Protein AF-A0A1F8N6B6-F1 (afdb_monomer)

Mean predicted aligned error: 16.44 Å

Secondary structure (DSSP, 8-state):
------HHHHHHHHHHHHHHHHHHHHHHS---------------SSTTEEEESSTTS-SB-S--PPPP--TT-EEEEEEEEEE-SSS-EEEEEEEE---TTTEEEEEEETTBSEEEE-TT-EEEEEEEEEE-TT---------EEEEEEEPTTPPP----------HHHHHHHHTTTT-TTSS---S--HHHHHHHHHHHTTTS---HHHHHHHHHHHT-

Nearest PDB structures (foldseek):
  7n61-assembly1_1C  TM=7.388E-01  e=1.282E-02  Chlamydomonas reinhardtii
  3qbt-assembly2_D  TM=6.262E-01  e=2.541E-03  Homo sapiens
  3qbt-assembly4_H  TM=4.095E-01  e=6.028E-04  Homo sapiens
  6bqm-assembly1_A  TM=4.683E-01  e=3.042E-03  Vibrio cholerae O395
  2d3j-assembly1_A  TM=3.509E-01  e=6.095E-02  Homo sapiens

Sequence (220 aa):
MKKRVSPILLALTAFVVVWVITAGAAYGATVFQKSLNANVRVIGGEASFEFYANQSATQVVTSVSLPDVELGGMSTFTVYIRNNGSVTETVSAGGNSIPASVGTLTLTFDGQSQATLAPGAVCRVTGTLRMSSSAEGGPLNFSFTINANVAAGQTPTATPTATTLSGQQLFNTYCLSCHASGAPNTDLSGTQLVNFISGHQTGSGLTATQVSAIANFVGS

Foldseek 3Di:
DDPDDDPVVVVVVVVVVVVCVVVVCVVVPPPPQQQAQEFAAEDEPDPFKFKAQDQVRPHTDRGDGWGGAAAQGKTKDKIKMFGQDQAKKKKAWFDKDDDVLFWDKQKAWQNHRIDIHHHGHMTMIMIMTGTHNRHPGHHDYMYTYMYIGGDPPDDRPPPPPPPPQALVNLCVVQPCVPVVVDQDQDPDADPRQLVVQVVVRVPVPDDSSNSNRVRVVSPD

Radius of gyration: 32.79 Å; Cα contacts (8 Å, |Δi|>4): 368; chains: 1; bounding box: 74×46×106 Å

pLDDT: mean 75.82, std 16.53, range [35.0, 96.75]

Structure (mmCIF, N/CA/C/O backbone):
data_AF-A0A1F8N6B6-F1
#
_entry.id   AF-A0A1F8N6B6-F1
#
loop_
_atom_site.group_PDB
_atom_site.id
_atom_site.type_symbol
_atom_site.label_atom_id
_atom_site.label_alt_id
_atom_site.label_comp_id
_atom_site.label_asym_id
_atom_site.label_entity_id
_atom_site.label_seq_id
_atom_site.pdbx_PDB_ins_code
_atom_site.Cartn_x
_atom_site.Cartn_y
_atom_site.Cartn_z
_atom_site.occupancy
_atom_site.B_iso_or_equiv
_atom_site.auth_seq_id
_atom_site.auth_comp_id
_atom_site.auth_asym_id
_atom_site.auth_atom_id
_atom_site.pdbx_PDB_model_num
ATOM 1 N N . MET A 1 1 ? 51.921 -31.944 -55.682 1.00 51.22 1 MET A N 1
ATOM 2 C CA . MET A 1 1 ? 51.998 -30.463 -55.717 1.00 51.22 1 MET A CA 1
ATOM 3 C C . MET A 1 1 ? 51.510 -29.896 -54.385 1.00 51.22 1 MET A C 1
ATOM 5 O O . MET A 1 1 ? 50.327 -30.000 -54.094 1.00 51.22 1 MET A O 1
ATOM 9 N N . LYS A 1 2 ? 52.401 -29.349 -53.545 1.00 61.41 2 LYS A N 1
ATOM 10 C CA . LYS A 1 2 ? 52.013 -28.661 -52.298 1.00 61.41 2 LYS A CA 1
ATOM 11 C C . LYS A 1 2 ? 51.555 -27.241 -52.649 1.00 61.41 2 LYS A C 1
ATOM 13 O O . LYS A 1 2 ? 52.392 -26.410 -52.995 1.00 61.41 2 LYS A O 1
ATOM 18 N N . LYS A 1 3 ? 50.246 -26.966 -52.587 1.00 60.09 3 LYS A N 1
ATOM 19 C CA . LYS A 1 3 ? 49.712 -25.596 -52.692 1.00 60.09 3 LYS A CA 1
ATOM 20 C C . LYS A 1 3 ? 50.250 -24.787 -51.511 1.00 60.09 3 LYS A C 1
ATOM 22 O O . LYS A 1 3 ? 49.884 -25.041 -50.368 1.00 60.09 3 LYS A O 1
ATOM 27 N N . ARG A 1 4 ? 51.160 -23.850 -51.786 1.00 71.50 4 ARG A N 1
ATOM 28 C CA . ARG A 1 4 ? 51.637 -22.883 -50.794 1.00 71.50 4 ARG A CA 1
ATOM 29 C C . ARG A 1 4 ? 50.528 -21.855 -50.593 1.00 71.50 4 ARG A C 1
ATOM 31 O O . ARG A 1 4 ? 50.212 -21.108 -51.513 1.00 71.50 4 ARG A O 1
ATOM 38 N N . VAL A 1 5 ? 49.904 -21.868 -49.421 1.00 62.69 5 VAL A N 1
ATOM 39 C CA . VAL A 1 5 ? 48.946 -20.830 -49.034 1.00 62.69 5 VAL A CA 1
ATOM 40 C C . VAL A 1 5 ? 49.737 -19.545 -48.801 1.00 62.69 5 VAL A C 1
ATOM 42 O O . VAL A 1 5 ? 50.762 -19.565 -48.122 1.00 62.69 5 VAL A O 1
ATOM 45 N N . SER A 1 6 ? 49.301 -18.450 -49.427 1.00 80.31 6 SER A N 1
ATOM 46 C CA . SER A 1 6 ? 49.972 -17.155 -49.314 1.00 80.31 6 SER A CA 1
ATOM 47 C C . SER A 1 6 ? 49.955 -16.684 -47.855 1.00 80.31 6 SER A C 1
ATOM 49 O O . SER A 1 6 ? 48.884 -16.693 -47.241 1.00 80.31 6 SER A O 1
ATOM 51 N N . PRO A 1 7 ? 51.093 -16.233 -47.297 1.00 77.75 7 PRO A N 1
ATOM 52 C CA . PRO A 1 7 ? 51.148 -15.719 -45.928 1.00 77.75 7 PRO A CA 1
ATOM 53 C C . PRO A 1 7 ? 50.212 -14.517 -45.722 1.00 77.75 7 PRO A C 1
ATOM 55 O O . PRO A 1 7 ? 49.676 -14.337 -44.634 1.00 77.75 7 PRO A O 1
ATOM 58 N N . ILE A 1 8 ? 49.934 -13.752 -46.784 1.00 79.25 8 ILE A N 1
ATOM 59 C CA . ILE A 1 8 ? 48.987 -12.627 -46.764 1.00 79.25 8 ILE A CA 1
ATOM 60 C C . ILE A 1 8 ? 47.549 -13.123 -46.584 1.00 79.25 8 ILE A C 1
ATOM 62 O O . ILE A 1 8 ? 46.782 -12.543 -45.820 1.00 79.25 8 ILE A O 1
ATOM 66 N N . LEU A 1 9 ? 47.187 -14.224 -47.252 1.00 77.31 9 LEU A N 1
ATOM 67 C CA . LEU A 1 9 ? 45.851 -14.802 -47.123 1.00 77.31 9 LEU A CA 1
ATOM 68 C C . LEU A 1 9 ? 45.632 -15.335 -45.705 1.00 77.31 9 LEU A C 1
ATOM 70 O O . LEU A 1 9 ? 44.568 -15.110 -45.149 1.00 77.31 9 LEU A O 1
ATOM 74 N N . LEU A 1 10 ? 46.654 -15.964 -45.112 1.00 77.19 10 LEU A N 1
ATOM 75 C CA . LEU A 1 10 ? 46.610 -16.465 -43.736 1.00 77.19 10 LEU A CA 1
ATOM 76 C C . LEU A 1 10 ? 46.464 -15.327 -42.707 1.00 77.19 10 LEU A C 1
ATOM 78 O O . LEU A 1 10 ? 45.717 -15.458 -41.739 1.00 77.19 10 LEU A O 1
ATOM 82 N N . ALA A 1 11 ? 47.152 -14.203 -42.930 1.00 75.06 11 ALA A N 1
ATOM 83 C CA . ALA A 1 11 ? 47.059 -13.025 -42.070 1.00 75.06 11 ALA A CA 1
ATOM 84 C C . ALA A 1 11 ? 45.669 -12.369 -42.130 1.00 75.06 11 ALA A C 1
ATOM 86 O O . ALA A 1 11 ? 45.135 -11.966 -41.098 1.00 75.06 11 ALA A O 1
ATOM 87 N N . LEU A 1 12 ? 45.048 -12.315 -43.314 1.00 75.75 12 LEU A N 1
ATOM 88 C CA . LEU A 1 12 ? 43.697 -11.771 -43.477 1.00 75.75 12 LEU A CA 1
ATOM 89 C C . LEU A 1 12 ? 42.635 -12.648 -42.806 1.00 75.75 12 LEU A C 1
ATOM 91 O O . LEU A 1 12 ? 41.766 -12.114 -42.119 1.00 75.75 12 LEU A O 1
ATOM 95 N N . THR A 1 13 ? 42.715 -13.978 -42.924 1.00 74.75 13 THR A N 1
ATOM 96 C CA . THR A 1 13 ? 41.792 -14.863 -42.194 1.00 74.75 13 THR A CA 1
ATOM 97 C C . THR A 1 13 ? 41.980 -14.755 -40.688 1.00 74.75 13 THR A C 1
ATOM 99 O O . THR A 1 13 ? 40.987 -14.706 -39.968 1.00 74.75 13 THR A O 1
ATOM 102 N N . ALA A 1 14 ? 43.220 -14.658 -40.200 1.00 70.81 14 ALA A N 1
ATOM 103 C CA . ALA A 1 14 ? 43.475 -14.448 -38.778 1.00 70.81 14 ALA A CA 1
ATOM 104 C C . ALA A 1 14 ? 42.869 -13.124 -38.281 1.00 70.81 14 ALA A C 1
ATOM 106 O O . ALA A 1 14 ? 42.240 -13.103 -37.226 1.00 70.81 14 ALA A O 1
ATOM 107 N N . PHE A 1 15 ? 42.978 -12.043 -39.060 1.00 73.56 15 PHE A N 1
ATOM 108 C CA . PHE A 1 15 ? 42.402 -10.747 -38.698 1.00 73.56 15 PHE A CA 1
ATOM 109 C C . PHE A 1 15 ? 40.869 -10.780 -38.654 1.00 73.56 15 PHE A C 1
ATOM 111 O O . PHE A 1 15 ? 40.275 -10.302 -37.692 1.00 73.56 15 PHE A O 1
ATOM 118 N N . VAL A 1 16 ? 40.220 -11.404 -39.645 1.00 70.38 16 VAL A N 1
ATOM 119 C CA . VAL A 1 16 ? 38.754 -11.559 -39.667 1.00 70.38 16 VAL A CA 1
ATOM 120 C C . VAL A 1 16 ? 38.275 -12.426 -38.503 1.00 70.38 16 VAL A C 1
ATOM 122 O O . VAL A 1 16 ? 37.293 -12.080 -37.854 1.00 70.38 16 VAL A O 1
ATOM 125 N N . VAL A 1 17 ? 38.978 -13.515 -38.184 1.00 66.94 17 VAL A N 1
ATOM 126 C CA . VAL A 1 17 ? 38.624 -14.392 -37.058 1.00 66.94 17 VAL A CA 1
ATOM 127 C C . VAL A 1 17 ? 38.792 -13.668 -35.721 1.00 66.94 17 VAL A C 1
ATOM 129 O O . VAL A 1 17 ? 37.893 -13.732 -34.887 1.00 66.94 17 VAL A O 1
ATOM 132 N N . VAL A 1 18 ? 39.879 -12.917 -35.523 1.00 65.75 18 VAL A N 1
ATOM 133 C CA . VAL A 1 18 ? 40.071 -12.103 -34.311 1.00 65.75 18 VAL A CA 1
ATOM 134 C C . VAL A 1 18 ? 38.995 -11.022 -34.208 1.00 65.75 18 VAL A C 1
ATOM 136 O O . VAL A 1 18 ? 38.446 -10.823 -33.126 1.00 65.75 18 VAL A O 1
ATOM 139 N N . TRP A 1 19 ? 38.633 -10.371 -35.316 1.00 63.66 19 TRP A N 1
ATOM 140 C CA . TRP A 1 19 ? 37.578 -9.356 -35.333 1.00 63.66 19 TRP A CA 1
ATOM 141 C C . TRP A 1 19 ? 36.200 -9.952 -35.014 1.00 63.66 19 TRP A C 1
ATOM 143 O O . TRP A 1 19 ? 35.483 -9.407 -34.185 1.00 63.66 19 TRP A O 1
ATOM 153 N N . VAL A 1 20 ? 35.854 -11.117 -35.573 1.00 55.88 20 VAL A N 1
ATOM 154 C CA . VAL A 1 20 ? 34.596 -11.826 -35.268 1.00 55.88 20 VAL A CA 1
ATOM 155 C C . VAL A 1 20 ? 34.555 -12.315 -33.816 1.00 55.88 20 VAL A C 1
ATOM 157 O O . VAL A 1 20 ? 33.517 -12.200 -33.170 1.00 55.88 20 VAL A O 1
ATOM 160 N N . ILE A 1 21 ? 35.668 -12.812 -33.268 1.00 55.72 21 ILE A N 1
ATOM 161 C CA . ILE A 1 21 ? 35.729 -13.283 -31.874 1.00 55.72 21 ILE A CA 1
ATOM 162 C C . ILE A 1 21 ? 35.658 -12.107 -30.893 1.00 55.72 21 ILE A C 1
ATOM 164 O O . ILE A 1 21 ? 34.931 -12.182 -29.908 1.00 55.72 21 ILE A O 1
ATOM 168 N N . THR A 1 22 ? 36.373 -11.011 -31.153 1.00 51.28 22 THR A N 1
ATOM 169 C CA . THR A 1 22 ? 36.367 -9.827 -30.271 1.00 51.28 22 THR A CA 1
ATOM 170 C C . THR A 1 22 ? 35.069 -9.030 -30.371 1.00 51.28 22 THR A C 1
ATOM 172 O O . THR A 1 22 ? 34.540 -8.623 -29.338 1.00 51.28 22 THR A O 1
ATOM 175 N N . ALA A 1 23 ? 34.493 -8.883 -31.568 1.00 47.31 23 ALA A N 1
ATOM 176 C CA . ALA A 1 23 ? 33.160 -8.306 -31.736 1.00 47.31 23 ALA A CA 1
ATOM 177 C C . ALA A 1 23 ? 32.083 -9.206 -31.107 1.00 47.31 23 ALA A C 1
ATOM 179 O O . ALA A 1 23 ? 31.223 -8.714 -30.385 1.00 47.31 23 ALA A O 1
ATOM 180 N N . GLY A 1 24 ? 32.159 -10.528 -31.294 1.00 45.59 24 GLY A N 1
ATOM 181 C CA . GLY A 1 24 ? 31.240 -11.487 -30.672 1.00 45.59 24 GLY A CA 1
ATOM 182 C C . GLY A 1 24 ? 31.336 -11.520 -29.142 1.00 45.59 24 GLY A C 1
ATOM 183 O O . GLY A 1 24 ? 30.313 -11.591 -28.465 1.00 45.59 24 GLY A O 1
ATOM 184 N N . ALA A 1 25 ? 32.542 -11.389 -28.581 1.00 42.00 25 ALA A N 1
ATOM 185 C CA . ALA A 1 25 ? 32.756 -11.296 -27.136 1.00 42.00 25 ALA A CA 1
ATOM 186 C C . ALA A 1 25 ? 32.252 -9.964 -26.549 1.00 42.00 25 ALA A C 1
ATOM 188 O O . ALA A 1 25 ? 31.743 -9.955 -25.431 1.00 42.00 25 ALA A O 1
ATOM 189 N N . ALA A 1 26 ? 32.315 -8.862 -27.306 1.00 42.03 26 ALA A N 1
ATOM 190 C CA . ALA A 1 26 ? 31.723 -7.586 -26.900 1.00 42.03 26 ALA A CA 1
ATOM 191 C C . ALA A 1 26 ? 30.181 -7.630 -26.879 1.00 42.03 26 ALA A C 1
ATOM 193 O O . ALA A 1 26 ? 29.573 -7.020 -26.006 1.00 42.03 26 ALA A O 1
ATOM 194 N N . TYR A 1 27 ? 29.552 -8.399 -27.778 1.00 43.19 27 TYR A N 1
ATOM 195 C CA . TYR A 1 27 ? 28.099 -8.628 -27.763 1.00 43.19 27 TYR A CA 1
ATOM 196 C C . TYR A 1 27 ? 27.649 -9.650 -26.702 1.00 43.19 27 TYR A C 1
ATOM 198 O O . TYR A 1 27 ? 26.524 -9.566 -26.218 1.00 43.19 27 TYR A O 1
ATOM 206 N N . GLY A 1 28 ? 28.508 -10.604 -26.324 1.00 35.53 28 GLY A N 1
ATOM 207 C CA . GLY A 1 28 ? 28.177 -11.658 -25.355 1.00 35.53 28 GLY A CA 1
ATOM 208 C C . GLY A 1 28 ? 28.412 -11.303 -23.881 1.00 35.53 28 GLY A C 1
ATOM 209 O O . GLY A 1 28 ? 27.861 -11.968 -23.008 1.00 35.53 28 GLY A O 1
ATOM 210 N N . ALA A 1 29 ? 29.215 -10.276 -23.580 1.00 35.22 29 ALA A N 1
ATOM 211 C CA . ALA A 1 29 ? 29.684 -9.992 -22.217 1.00 35.22 29 ALA A CA 1
ATOM 212 C C . ALA A 1 29 ? 28.984 -8.819 -21.506 1.00 35.22 29 ALA A C 1
ATOM 214 O O . ALA A 1 29 ? 29.331 -8.505 -20.370 1.00 35.22 29 ALA A O 1
ATOM 215 N N . THR A 1 30 ? 27.981 -8.182 -22.116 1.00 37.47 30 THR A N 1
ATOM 216 C CA . THR A 1 30 ? 27.167 -7.152 -21.443 1.00 37.47 30 THR A CA 1
ATOM 217 C C . THR A 1 30 ? 25.744 -7.613 -21.169 1.00 37.47 30 THR A C 1
ATOM 219 O O . THR A 1 30 ? 24.833 -6.790 -21.102 1.00 37.47 30 THR A O 1
ATOM 222 N N . VAL A 1 31 ? 25.536 -8.907 -20.914 1.00 37.94 31 VAL A N 1
ATOM 223 C CA . VAL A 1 31 ? 24.393 -9.337 -20.094 1.00 37.94 31 VAL A CA 1
ATOM 224 C C . VAL A 1 31 ? 24.748 -9.022 -18.642 1.00 37.94 31 VAL A C 1
ATOM 226 O O . VAL A 1 31 ? 24.970 -9.895 -17.809 1.00 37.94 31 VAL A O 1
ATOM 229 N N . PHE A 1 32 ? 24.868 -7.730 -18.337 1.00 39.12 32 PHE A N 1
ATOM 230 C CA . PHE A 1 32 ? 24.713 -7.290 -16.966 1.00 39.12 32 PHE A CA 1
ATOM 231 C C . PHE A 1 32 ? 23.257 -7.597 -16.623 1.00 39.12 32 PHE A C 1
ATOM 233 O O . PHE A 1 32 ? 22.373 -6.816 -16.973 1.00 39.12 32 PHE A O 1
ATOM 240 N N . GLN A 1 33 ? 23.014 -8.741 -15.975 1.00 38.81 33 GLN A N 1
ATOM 241 C CA . GLN A 1 33 ? 21.814 -8.948 -15.172 1.00 38.81 33 GLN A CA 1
ATOM 242 C C . GLN A 1 33 ? 21.797 -7.836 -14.126 1.00 38.81 33 GLN A C 1
ATOM 244 O O . GLN A 1 33 ? 22.379 -7.931 -13.046 1.00 38.81 33 GLN A O 1
ATOM 249 N N . LYS A 1 34 ? 21.221 -6.702 -14.507 1.00 40.34 34 LYS A N 1
ATOM 250 C CA . LYS A 1 34 ? 20.997 -5.578 -13.620 1.00 40.34 34 LYS A CA 1
ATOM 251 C C . LYS A 1 34 ? 19.685 -5.837 -12.928 1.00 40.34 34 LYS A C 1
ATOM 253 O O . LYS A 1 34 ? 18.626 -5.359 -13.313 1.00 40.34 34 LYS A O 1
ATOM 258 N N . SER A 1 35 ? 19.821 -6.664 -11.904 1.00 37.72 35 SER A N 1
ATOM 259 C CA . SER A 1 35 ? 18.904 -6.739 -10.789 1.00 37.72 35 SER A CA 1
ATOM 260 C C . SER A 1 35 ? 18.625 -5.350 -10.238 1.00 37.72 35 SER A C 1
ATOM 262 O O . SER A 1 35 ? 19.557 -4.598 -9.933 1.00 37.72 35 SER A O 1
ATOM 264 N N . LEU A 1 36 ? 17.347 -4.998 -10.119 1.00 43.19 36 LEU A N 1
ATOM 265 C CA . LEU A 1 36 ? 16.920 -3.717 -9.579 1.00 43.19 36 LEU A CA 1
ATOM 266 C C . LEU A 1 36 ? 16.267 -3.942 -8.222 1.00 43.19 36 LEU A C 1
ATOM 268 O O . LEU A 1 36 ? 15.111 -4.347 -8.126 1.00 43.19 36 LEU A O 1
ATOM 272 N N . ASN A 1 37 ? 16.991 -3.602 -7.160 1.00 38.19 37 ASN A N 1
ATOM 273 C CA . ASN A 1 37 ? 16.381 -3.414 -5.852 1.00 38.19 37 ASN A CA 1
ATOM 274 C C . ASN A 1 37 ? 15.647 -2.068 -5.845 1.00 38.19 37 ASN A C 1
ATOM 276 O O . ASN A 1 37 ? 16.207 -1.046 -5.464 1.00 38.19 37 ASN A O 1
ATOM 280 N N . ALA A 1 38 ? 14.393 -2.048 -6.295 1.00 35.00 38 ALA A N 1
ATOM 281 C CA . ALA A 1 38 ? 13.544 -0.878 -6.118 1.00 35.00 38 ALA A CA 1
ATOM 282 C C . ALA A 1 38 ? 13.168 -0.730 -4.634 1.00 35.00 38 ALA A C 1
ATOM 284 O O . ALA A 1 38 ? 12.812 -1.701 -3.972 1.00 35.00 38 ALA A O 1
ATOM 285 N N . ASN A 1 39 ? 13.222 0.487 -4.094 1.00 40.53 39 ASN A N 1
ATOM 286 C CA . ASN A 1 39 ? 12.710 0.784 -2.760 1.00 40.53 39 ASN A CA 1
ATOM 287 C C . ASN A 1 39 ? 11.659 1.883 -2.874 1.00 40.53 39 ASN A C 1
ATOM 289 O O . ASN A 1 39 ? 11.959 3.066 -3.022 1.00 40.53 39 ASN A O 1
ATOM 293 N N . VAL A 1 40 ? 10.403 1.465 -2.827 1.00 40.47 40 VAL A N 1
ATOM 294 C CA . VAL A 1 40 ? 9.260 2.360 -2.912 1.00 40.47 40 VAL A CA 1
ATOM 295 C C . VAL A 1 40 ? 9.090 3.096 -1.586 1.00 40.47 40 VAL A C 1
ATOM 297 O O . VAL A 1 40 ? 8.474 2.585 -0.656 1.00 40.47 40 VAL A O 1
ATOM 300 N N . ARG A 1 41 ? 9.584 4.333 -1.513 1.00 42.78 41 ARG A N 1
ATOM 301 C CA . ARG A 1 41 ? 9.254 5.250 -0.418 1.00 42.78 41 ARG A CA 1
ATOM 302 C C . ARG A 1 41 ? 7.949 5.979 -0.720 1.00 42.78 41 ARG A C 1
ATOM 304 O O . ARG A 1 41 ? 7.937 6.863 -1.573 1.00 42.78 41 ARG A O 1
ATOM 311 N N . VAL A 1 42 ? 6.885 5.649 0.007 1.00 46.78 42 VAL A N 1
ATOM 312 C CA . VAL A 1 42 ? 5.586 6.313 -0.145 1.00 46.78 42 VAL A CA 1
ATOM 313 C C . VAL A 1 42 ? 5.529 7.582 0.698 1.00 46.78 42 VAL A C 1
ATOM 315 O O . VAL A 1 42 ? 5.775 7.557 1.900 1.00 46.78 42 VAL A O 1
ATOM 318 N N . ILE A 1 43 ? 5.217 8.702 0.050 1.00 46.88 43 ILE A N 1
ATOM 319 C CA . ILE A 1 43 ? 5.017 10.002 0.690 1.00 46.88 43 ILE A CA 1
ATOM 320 C C . ILE A 1 43 ? 3.517 10.297 0.608 1.00 46.88 43 ILE A C 1
ATOM 322 O O . ILE A 1 43 ? 3.029 10.685 -0.450 1.00 46.88 43 ILE A O 1
ATOM 326 N N . GLY A 1 44 ? 2.785 10.019 1.690 1.00 41.50 44 GLY A N 1
ATOM 327 C CA . GLY A 1 44 ? 1.367 10.355 1.815 1.00 41.50 44 GLY A CA 1
ATOM 328 C C . GLY A 1 44 ? 1.188 11.842 2.118 1.00 41.50 44 GLY A C 1
ATOM 329 O O . GLY A 1 44 ? 1.918 12.395 2.939 1.00 41.50 44 GLY A O 1
ATOM 330 N N . GLY A 1 45 ? 0.235 12.480 1.437 1.00 39.38 45 GLY A N 1
ATOM 331 C CA . GLY A 1 45 ? -0.176 13.858 1.713 1.00 39.38 45 GLY A CA 1
ATOM 332 C C . GLY A 1 45 ? -0.918 14.011 3.042 1.00 39.38 45 GLY A C 1
ATOM 333 O O . GLY A 1 45 ? -0.840 15.077 3.636 1.00 39.38 45 GLY A O 1
ATOM 334 N N . GLU A 1 46 ? -1.544 12.947 3.556 1.00 52.06 46 GLU A N 1
ATOM 335 C CA . GLU A 1 46 ? -2.172 12.912 4.881 1.00 52.06 46 GLU A CA 1
ATOM 336 C C . GLU A 1 46 ? -1.893 11.569 5.583 1.00 52.06 46 GLU A C 1
ATOM 338 O O . GLU A 1 46 ? -1.644 10.549 4.938 1.00 52.06 46 GLU A O 1
ATOM 343 N N . ALA A 1 47 ? -1.856 11.579 6.919 1.00 54.50 47 ALA A N 1
ATOM 344 C CA . ALA A 1 47 ? -1.337 10.512 7.789 1.00 54.50 47 ALA A CA 1
ATOM 345 C C . ALA A 1 47 ? -2.171 9.205 7.822 1.00 54.50 47 ALA A C 1
ATOM 347 O O . ALA A 1 47 ? -2.013 8.398 8.737 1.00 54.50 47 ALA A O 1
ATOM 348 N N . SER A 1 48 ? -3.078 9.000 6.864 1.00 69.50 48 SER A N 1
ATOM 349 C CA . SER A 1 48 ? -4.149 8.000 6.908 1.00 69.50 48 SER A CA 1
ATOM 350 C C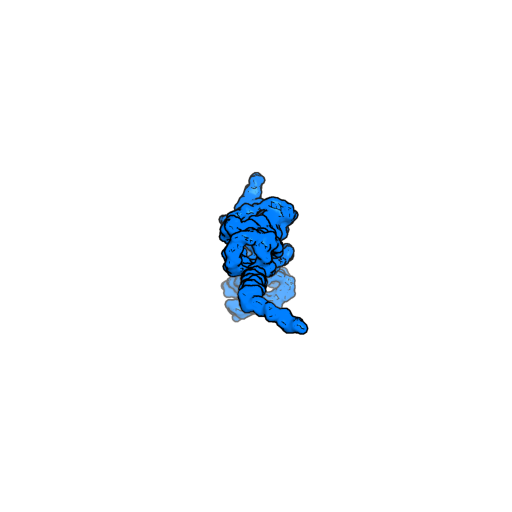 . SER A 1 48 ? -3.865 6.700 6.148 1.00 69.50 48 SER A C 1
ATOM 352 O O . SER A 1 48 ? -4.686 5.795 6.240 1.00 69.50 48 SER A O 1
ATOM 354 N N . PHE A 1 49 ? -2.739 6.534 5.441 1.00 77.31 49 PHE A N 1
ATOM 355 C CA . PHE A 1 49 ? -2.463 5.297 4.685 1.00 77.31 49 PHE A CA 1
ATOM 356 C C . PHE A 1 49 ? -1.202 4.565 5.109 1.00 77.31 49 PHE A C 1
ATOM 358 O O . PHE A 1 49 ? -0.149 5.158 5.335 1.00 77.31 49 PHE A O 1
ATOM 365 N N . GLU A 1 50 ? -1.302 3.240 5.071 1.00 82.19 50 GLU A N 1
ATOM 366 C CA . GLU A 1 50 ? -0.176 2.318 5.155 1.00 82.19 50 GLU A CA 1
ATOM 367 C C . GLU A 1 50 ? -0.207 1.326 3.988 1.00 82.19 50 GLU A C 1
ATOM 369 O O . GLU A 1 50 ? -1.255 1.062 3.385 1.00 82.19 50 GLU A O 1
ATOM 374 N N . PHE A 1 51 ? 0.967 0.774 3.682 1.00 84.38 51 PHE A N 1
ATOM 375 C CA . PHE A 1 51 ? 1.174 -0.212 2.628 1.00 84.38 51 PHE A CA 1
ATOM 376 C C . PHE A 1 51 ? 1.360 -1.586 3.238 1.00 84.38 51 PHE A C 1
ATOM 378 O O . PHE A 1 51 ? 2.012 -1.726 4.269 1.00 84.38 51 PHE A O 1
ATOM 385 N N . TYR A 1 52 ? 0.844 -2.606 2.565 1.00 86.38 52 TYR A N 1
ATOM 386 C CA . TYR A 1 52 ? 0.850 -3.977 3.042 1.00 86.38 52 TYR A CA 1
ATOM 387 C C . TYR A 1 52 ? 1.272 -4.955 1.944 1.00 86.38 52 TYR A C 1
ATOM 389 O O . TYR A 1 52 ? 0.970 -4.762 0.765 1.00 86.38 52 TYR A O 1
ATOM 397 N N . ALA A 1 53 ? 1.947 -6.035 2.341 1.00 84.88 53 ALA A N 1
ATOM 398 C CA . ALA A 1 53 ? 2.324 -7.130 1.443 1.00 84.88 53 ALA A CA 1
ATOM 399 C C . ALA A 1 53 ? 1.124 -7.998 1.030 1.00 84.88 53 ALA A C 1
ATOM 401 O O . ALA A 1 53 ? 1.182 -8.708 0.028 1.00 84.88 53 ALA A O 1
ATOM 402 N N . ASN A 1 54 ? 0.044 -7.976 1.817 1.00 86.38 54 ASN A N 1
ATOM 403 C CA . ASN A 1 54 ? -1.091 -8.875 1.668 1.00 86.38 54 ASN A CA 1
ATOM 404 C C . ASN A 1 54 ? -2.438 -8.143 1.703 1.00 86.38 54 ASN A C 1
ATOM 406 O O . ASN A 1 54 ? -2.579 -7.061 2.270 1.00 86.38 54 ASN A O 1
ATOM 410 N N . GLN A 1 55 ? -3.452 -8.776 1.111 1.00 91.81 55 GLN A N 1
ATOM 411 C CA . GLN A 1 55 ? -4.800 -8.214 1.007 1.00 91.81 55 GLN A CA 1
ATOM 412 C C . GLN A 1 55 ? -5.486 -8.043 2.366 1.00 91.81 55 GLN A C 1
ATOM 414 O O . GLN A 1 55 ? -6.327 -7.168 2.530 1.00 91.81 55 GLN A O 1
ATOM 419 N N . SER A 1 56 ? -5.115 -8.860 3.353 1.00 92.56 56 SER A N 1
ATOM 420 C CA . SER A 1 56 ? -5.640 -8.759 4.716 1.00 92.56 56 SER A CA 1
ATOM 421 C C . SER A 1 56 ? -5.111 -7.545 5.483 1.00 92.56 56 SER A C 1
ATOM 423 O O . SER A 1 56 ? -5.569 -7.310 6.597 1.00 92.56 56 SER A O 1
ATOM 425 N N . ALA A 1 57 ? -4.158 -6.794 4.916 1.00 89.19 57 ALA A N 1
ATOM 426 C CA . ALA A 1 57 ? -3.538 -5.628 5.534 1.00 89.19 57 ALA A CA 1
ATOM 427 C C . ALA A 1 57 ? -2.976 -5.914 6.939 1.00 89.19 57 ALA A C 1
ATOM 429 O O . ALA A 1 57 ? -3.189 -5.158 7.885 1.00 89.19 57 ALA A O 1
ATOM 430 N N . THR A 1 58 ? -2.267 -7.039 7.081 1.00 90.75 58 THR A N 1
ATOM 431 C CA . THR A 1 58 ? -1.660 -7.457 8.360 1.00 90.75 58 THR A CA 1
ATOM 432 C C . THR A 1 58 ? -0.142 -7.335 8.380 1.00 90.75 58 THR A C 1
ATOM 434 O O . THR A 1 58 ? 0.450 -7.270 9.453 1.00 90.75 58 THR A O 1
ATOM 437 N N . GLN A 1 59 ? 0.501 -7.287 7.211 1.00 82.81 59 GLN A N 1
ATOM 438 C CA . GLN A 1 59 ? 1.953 -7.185 7.093 1.00 82.81 59 GLN A CA 1
ATOM 439 C C . GLN A 1 59 ? 2.331 -5.867 6.425 1.00 82.81 59 GLN A C 1
ATOM 441 O O . GLN A 1 59 ? 2.299 -5.773 5.198 1.00 82.81 59 GLN A O 1
ATOM 446 N N . VAL A 1 60 ? 2.677 -4.864 7.234 1.00 81.06 60 VAL A N 1
ATOM 447 C CA . VAL A 1 60 ? 3.110 -3.547 6.748 1.00 81.06 60 VAL A CA 1
ATOM 448 C C . VAL A 1 60 ? 4.406 -3.681 5.946 1.00 81.06 60 VAL A C 1
ATOM 450 O O . VAL A 1 60 ? 5.318 -4.410 6.342 1.00 81.06 60 VAL A O 1
ATOM 453 N N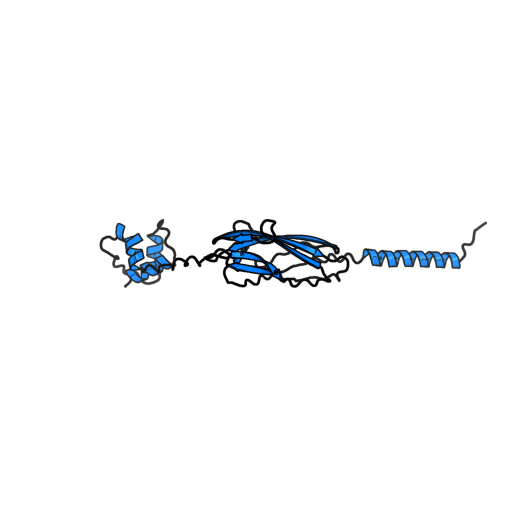 . VAL A 1 61 ? 4.499 -2.962 4.828 1.00 78.81 61 VAL A N 1
ATOM 454 C CA . VAL A 1 61 ? 5.708 -2.872 4.003 1.00 78.81 61 VAL A CA 1
ATOM 455 C C . VAL A 1 61 ? 6.083 -1.425 3.737 1.00 78.81 61 VAL A C 1
ATOM 457 O O . VAL A 1 61 ? 5.244 -0.577 3.463 1.00 78.81 61 VAL A O 1
ATOM 460 N N . THR A 1 62 ? 7.381 -1.154 3.786 1.00 71.62 62 THR A N 1
ATOM 461 C CA . THR A 1 62 ? 7.973 0.153 3.460 1.00 71.62 62 THR A CA 1
ATOM 462 C C . THR A 1 62 ? 8.820 0.095 2.192 1.00 71.62 62 THR A C 1
ATOM 464 O O . THR A 1 62 ? 9.381 1.104 1.784 1.00 71.62 62 THR A O 1
ATOM 467 N N . SER A 1 63 ? 8.950 -1.092 1.588 1.00 72.50 63 SER A N 1
ATOM 468 C CA . SER A 1 63 ? 9.702 -1.331 0.359 1.00 72.50 63 SER A CA 1
ATOM 469 C C . SER A 1 63 ? 9.286 -2.649 -0.295 1.00 72.50 63 SER A C 1
ATOM 471 O O . SER A 1 63 ? 8.732 -3.527 0.369 1.00 72.50 63 SER A O 1
ATOM 473 N N . VAL A 1 64 ? 9.544 -2.777 -1.599 1.00 74.69 64 VAL A N 1
ATOM 474 C CA . VAL A 1 64 ? 9.247 -3.974 -2.395 1.00 74.69 64 VAL A CA 1
ATOM 475 C C . VAL A 1 64 ? 10.421 -4.247 -3.319 1.00 74.69 64 VAL A C 1
ATOM 477 O O . VAL A 1 64 ? 10.658 -3.475 -4.243 1.00 74.69 64 VAL A O 1
ATOM 480 N N . SER A 1 65 ? 11.122 -5.357 -3.100 1.00 76.88 65 SER A N 1
ATOM 481 C CA . SER A 1 65 ? 12.155 -5.820 -4.024 1.00 76.88 65 SER A CA 1
ATOM 482 C C . SER A 1 65 ? 11.518 -6.365 -5.299 1.00 76.88 65 SER A C 1
ATOM 484 O O . SER A 1 65 ? 10.590 -7.173 -5.242 1.00 76.88 65 SER A O 1
ATOM 486 N N . LEU A 1 66 ? 12.030 -5.931 -6.449 1.00 76.56 66 LEU A N 1
ATOM 487 C CA . LEU A 1 66 ? 11.631 -6.453 -7.751 1.00 76.56 66 LEU A CA 1
ATOM 488 C C . LEU A 1 66 ? 12.611 -7.536 -8.200 1.00 76.56 66 LEU A C 1
ATOM 490 O O . LEU A 1 66 ? 13.786 -7.480 -7.831 1.00 76.56 66 LEU A O 1
ATOM 494 N N . PRO A 1 67 ? 12.155 -8.511 -9.002 1.00 76.38 67 PRO A N 1
ATOM 495 C CA . PRO A 1 67 ? 13.077 -9.390 -9.700 1.00 76.38 67 PRO A CA 1
ATOM 496 C C . PRO A 1 67 ? 13.899 -8.597 -10.721 1.00 76.38 67 PRO A C 1
ATOM 498 O O . PRO A 1 67 ? 13.521 -7.497 -11.136 1.00 76.38 67 PRO A O 1
ATOM 501 N N . ASP A 1 68 ? 14.999 -9.195 -11.164 1.00 77.31 68 ASP A N 1
ATOM 502 C CA . ASP A 1 68 ? 15.830 -8.668 -12.241 1.00 77.31 68 ASP A CA 1
ATOM 503 C C . ASP A 1 68 ? 14.999 -8.416 -13.500 1.00 77.31 68 ASP A C 1
ATOM 505 O O . ASP A 1 68 ? 14.189 -9.252 -13.905 1.00 77.31 68 ASP A O 1
ATOM 509 N N . VAL A 1 69 ? 15.210 -7.254 -14.125 1.00 78.62 69 VAL A N 1
ATOM 510 C CA . VAL A 1 69 ? 14.476 -6.840 -15.325 1.00 78.62 69 VAL A CA 1
ATOM 511 C C . VAL A 1 69 ? 15.468 -6.560 -16.439 1.00 78.62 69 VAL A C 1
ATOM 513 O O . VAL A 1 69 ? 16.365 -5.731 -16.295 1.00 78.62 69 VAL A O 1
ATOM 516 N N . GLU A 1 70 ? 15.303 -7.245 -17.566 1.00 83.38 70 GLU A N 1
ATOM 517 C CA . GLU A 1 70 ? 16.105 -6.994 -18.761 1.00 83.38 70 GLU A CA 1
ATOM 518 C C . GLU A 1 70 ? 15.798 -5.610 -19.359 1.00 83.38 70 GLU A C 1
ATOM 520 O O . GLU A 1 70 ? 14.697 -5.069 -19.210 1.00 83.38 70 GLU A O 1
ATOM 525 N N . LEU A 1 71 ? 16.764 -5.026 -20.073 1.00 83.38 71 LEU A N 1
ATOM 526 C CA . LEU A 1 71 ? 16.546 -3.779 -20.810 1.00 83.38 71 LEU A CA 1
ATOM 527 C C . LEU A 1 71 ? 15.460 -3.973 -21.875 1.00 83.38 71 LEU A C 1
ATOM 529 O O . LEU A 1 71 ? 15.454 -4.962 -22.600 1.00 83.38 71 LEU A O 1
ATOM 533 N N . GLY A 1 72 ? 14.523 -3.028 -21.965 1.00 85.25 72 GLY A N 1
ATOM 534 C CA . GLY A 1 72 ? 13.323 -3.176 -22.798 1.00 85.25 72 GLY A CA 1
ATOM 535 C C . GLY A 1 72 ? 12.245 -4.093 -22.201 1.00 85.25 72 GLY A C 1
ATOM 536 O O . GLY A 1 72 ? 11.122 -4.116 -22.709 1.00 85.25 72 GLY A O 1
ATOM 537 N N . GLY A 1 73 ? 12.566 -4.820 -21.128 1.00 88.44 73 GLY A N 1
ATOM 538 C CA . GLY A 1 73 ? 11.669 -5.727 -20.429 1.00 88.44 73 GLY A CA 1
ATOM 539 C C . GLY A 1 73 ? 10.652 -5.017 -19.538 1.00 88.44 73 GLY A C 1
ATOM 540 O O . GLY A 1 73 ? 10.665 -3.794 -19.347 1.00 88.44 73 GLY A O 1
ATOM 541 N N . MET A 1 74 ? 9.750 -5.820 -18.978 1.00 90.50 74 MET A N 1
ATOM 542 C CA . MET A 1 74 ? 8.736 -5.376 -18.027 1.00 90.50 74 MET A CA 1
ATOM 543 C C . MET A 1 74 ? 8.762 -6.242 -16.774 1.00 90.50 74 MET A C 1
ATOM 545 O O . MET A 1 74 ? 9.015 -7.442 -16.845 1.00 90.50 74 MET A O 1
ATOM 549 N N . SER A 1 75 ? 8.450 -5.629 -15.638 1.00 88.44 75 SER A N 1
ATOM 550 C CA . SER A 1 75 ? 8.260 -6.310 -14.363 1.00 88.44 75 SER A CA 1
ATOM 551 C C . SER A 1 75 ? 7.077 -5.709 -13.626 1.00 88.44 75 SER A C 1
ATOM 553 O O . SER A 1 75 ? 6.768 -4.524 -13.771 1.00 88.44 75 SER A O 1
ATOM 555 N N . THR A 1 76 ? 6.398 -6.536 -12.843 1.00 90.06 76 THR A N 1
ATOM 556 C CA . THR A 1 76 ? 5.217 -6.136 -12.086 1.00 90.06 76 THR A CA 1
ATOM 557 C C . THR A 1 76 ? 5.385 -6.467 -10.620 1.00 90.06 76 THR A C 1
ATOM 559 O O . THR A 1 76 ? 5.945 -7.506 -10.275 1.00 90.06 76 THR A O 1
ATOM 562 N N . PHE A 1 77 ? 4.817 -5.630 -9.764 1.00 87.19 77 PHE A N 1
ATOM 563 C CA . PHE A 1 77 ? 4.689 -5.910 -8.342 1.00 87.19 77 PHE A CA 1
ATOM 564 C C . PHE A 1 77 ? 3.304 -5.555 -7.835 1.00 87.19 77 PHE A C 1
ATOM 566 O O . PHE A 1 77 ? 2.576 -4.760 -8.436 1.00 87.19 77 PHE A O 1
ATOM 573 N N . THR A 1 78 ? 2.964 -6.133 -6.691 1.00 90.62 78 THR A N 1
ATOM 574 C CA . THR A 1 78 ? 1.702 -5.883 -6.013 1.00 90.62 78 THR A CA 1
ATOM 575 C C . THR A 1 78 ? 1.964 -5.500 -4.570 1.00 90.62 78 THR A C 1
ATOM 577 O O . THR A 1 78 ? 2.713 -6.170 -3.864 1.00 90.62 78 THR A O 1
ATOM 580 N N . VAL A 1 79 ? 1.309 -4.429 -4.145 1.00 90.38 79 VAL A N 1
ATOM 581 C CA . VAL A 1 79 ? 1.141 -4.052 -2.741 1.00 90.38 79 VAL A CA 1
ATOM 582 C C . VAL A 1 79 ? -0.326 -3.765 -2.495 1.00 90.38 79 VAL A C 1
ATOM 584 O O . VAL A 1 79 ? -1.120 -3.651 -3.429 1.00 90.38 79 VAL A O 1
ATOM 587 N N . TYR A 1 80 ? -0.694 -3.636 -1.236 1.00 91.56 80 TYR A N 1
ATOM 588 C CA . TYR A 1 80 ? -2.036 -3.263 -0.830 1.00 91.56 80 TYR A CA 1
ATOM 589 C C . TYR A 1 80 ? -1.963 -1.977 -0.030 1.00 91.56 80 TYR A C 1
ATOM 591 O O . TYR A 1 80 ? -1.015 -1.774 0.721 1.00 91.56 80 TYR A O 1
ATOM 599 N N . ILE A 1 81 ? -2.946 -1.105 -0.196 1.00 90.06 81 ILE A N 1
ATOM 600 C CA . ILE A 1 81 ? -3.077 0.114 0.603 1.00 90.06 81 ILE A CA 1
ATOM 601 C C . ILE A 1 81 ? -4.359 0.041 1.399 1.00 90.06 81 ILE A C 1
ATOM 603 O O . ILE A 1 81 ? -5.380 -0.401 0.870 1.00 90.06 81 ILE A O 1
ATOM 607 N N . ARG A 1 82 ? -4.308 0.477 2.655 1.00 89.56 82 ARG A N 1
ATOM 608 C CA . ARG A 1 82 ? -5.492 0.588 3.506 1.00 89.56 82 ARG A CA 1
ATOM 609 C C . ARG A 1 82 ? -5.709 2.031 3.907 1.00 89.56 82 ARG A C 1
ATOM 611 O O . ARG A 1 82 ? -4.761 2.693 4.322 1.00 89.56 82 ARG A O 1
ATOM 618 N N . ASN A 1 83 ? -6.954 2.485 3.818 1.00 88.88 83 ASN A N 1
ATOM 619 C CA . ASN A 1 83 ? -7.357 3.740 4.432 1.00 88.88 83 ASN A CA 1
ATOM 620 C C . ASN A 1 83 ? -7.553 3.516 5.941 1.00 88.88 83 ASN A C 1
ATOM 622 O O . ASN A 1 83 ? -8.551 2.939 6.361 1.00 88.88 83 ASN A O 1
ATOM 626 N N . ASN A 1 84 ? -6.591 3.939 6.751 1.00 83.50 84 ASN A N 1
ATOM 627 C CA . ASN A 1 84 ? -6.646 3.932 8.215 1.00 83.50 84 ASN A CA 1
ATOM 628 C C . ASN A 1 84 ? -7.237 5.236 8.787 1.00 83.50 84 ASN A C 1
ATOM 630 O O . ASN A 1 84 ? -7.337 5.382 10.006 1.00 83.50 84 ASN A O 1
ATOM 634 N N . GLY A 1 85 ? -7.615 6.186 7.926 1.00 80.94 85 GLY A N 1
ATOM 635 C CA . GLY A 1 85 ? -8.296 7.419 8.301 1.00 80.94 85 GLY A CA 1
ATOM 636 C C . GLY A 1 85 ? -9.775 7.213 8.635 1.00 80.94 85 GLY A C 1
ATOM 637 O O . GLY A 1 85 ? -10.312 6.107 8.596 1.00 80.94 85 GLY A O 1
ATOM 638 N N . SER A 1 86 ? -10.449 8.314 8.967 1.00 79.62 86 SER A N 1
ATOM 639 C CA . SER A 1 86 ? -11.882 8.345 9.295 1.00 79.62 86 SER A CA 1
ATOM 640 C C . SER A 1 86 ? -12.767 8.877 8.167 1.00 79.62 86 SER A C 1
ATOM 642 O O . SER A 1 86 ? -13.991 8.892 8.298 1.00 79.62 86 SER A O 1
ATOM 644 N N . VAL A 1 87 ? -12.172 9.288 7.045 1.00 78.56 87 VAL A N 1
ATOM 645 C CA . VAL A 1 87 ? -12.884 9.822 5.880 1.00 78.56 87 VAL A CA 1
ATOM 646 C C . VAL A 1 87 ? -12.643 8.959 4.654 1.00 78.56 87 VAL A C 1
ATOM 648 O O . VAL A 1 87 ? -11.629 8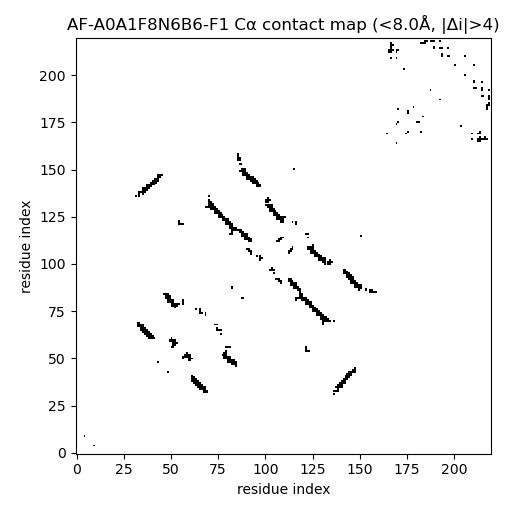.277 4.552 1.00 78.56 87 VAL A O 1
ATOM 651 N N . THR A 1 88 ? -13.587 8.973 3.716 1.00 84.50 88 THR A N 1
ATOM 652 C CA . THR A 1 88 ? -13.394 8.311 2.424 1.00 84.50 88 THR A CA 1
ATOM 653 C C . THR A 1 88 ? -12.473 9.145 1.545 1.00 84.50 88 THR A C 1
ATOM 655 O O . THR A 1 88 ? -12.684 10.348 1.367 1.00 84.50 88 THR A O 1
ATOM 658 N N . GLU A 1 89 ? -11.512 8.488 0.913 1.00 85.06 89 GLU A N 1
ATOM 659 C CA . GLU A 1 89 ? -10.486 9.148 0.114 1.00 85.06 89 GLU A CA 1
ATOM 660 C C . GLU A 1 89 ? -10.350 8.496 -1.261 1.00 85.06 89 GLU A C 1
ATOM 662 O O . GLU A 1 89 ? -10.531 7.291 -1.419 1.00 85.06 89 GLU A O 1
ATOM 667 N N . THR A 1 90 ? -10.040 9.298 -2.274 1.00 87.88 90 THR A N 1
ATOM 668 C CA . THR A 1 90 ? -9.692 8.825 -3.614 1.00 87.88 90 THR A CA 1
ATOM 669 C C . THR A 1 90 ? -8.183 8.815 -3.764 1.00 87.88 90 THR A C 1
ATOM 671 O O . THR A 1 90 ? -7.531 9.846 -3.602 1.00 87.88 90 THR A O 1
ATOM 674 N N . VAL A 1 91 ? -7.646 7.647 -4.095 1.00 88.88 91 VAL A N 1
ATOM 675 C CA . VAL A 1 91 ? -6.222 7.398 -4.296 1.00 88.88 91 VAL A CA 1
ATOM 676 C C . VAL A 1 91 ? -5.903 7.273 -5.779 1.00 88.88 91 VAL A C 1
ATOM 678 O O . VAL A 1 91 ? -6.643 6.632 -6.527 1.00 88.88 91 VAL A O 1
ATOM 681 N N . SER A 1 92 ? -4.797 7.873 -6.212 1.00 89.25 92 SER A N 1
ATOM 682 C CA . SER A 1 92 ? -4.318 7.814 -7.596 1.00 89.25 92 SER A CA 1
ATOM 683 C C . SER A 1 92 ? -2.791 7.807 -7.664 1.00 89.25 92 SER A C 1
ATOM 685 O O . SER A 1 92 ? -2.097 8.098 -6.686 1.00 89.25 92 SER A O 1
ATOM 687 N N . ALA A 1 93 ? -2.241 7.503 -8.841 1.00 89.12 93 ALA A N 1
ATOM 688 C CA . ALA A 1 93 ? -0.800 7.579 -9.059 1.00 89.12 93 ALA A CA 1
ATOM 689 C C . ALA A 1 93 ? -0.298 9.020 -8.856 1.00 89.12 93 ALA A C 1
ATOM 691 O O . ALA A 1 93 ? -0.922 9.971 -9.335 1.00 89.12 93 ALA A O 1
ATOM 692 N N . GLY A 1 94 ? 0.812 9.170 -8.133 1.00 86.00 94 GLY A N 1
ATOM 693 C CA . GLY A 1 94 ? 1.535 10.426 -7.971 1.00 86.00 94 GLY A CA 1
ATOM 694 C C . GLY A 1 94 ? 2.804 10.481 -8.822 1.00 86.00 94 GLY A C 1
ATOM 695 O O . GLY A 1 94 ? 2.898 9.868 -9.888 1.00 86.00 94 GLY A O 1
ATOM 696 N N . GLY A 1 95 ? 3.792 11.239 -8.349 1.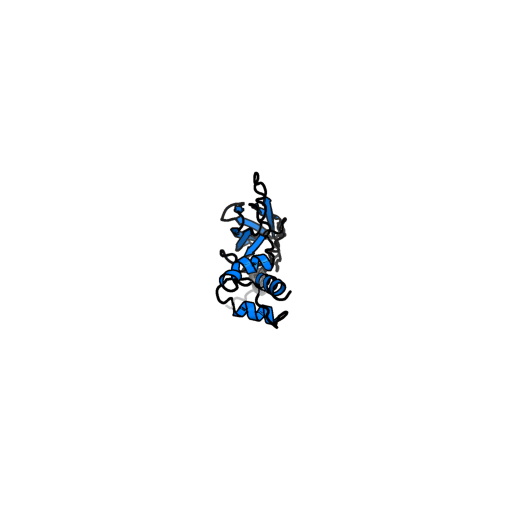00 84.06 95 GLY A N 1
ATOM 697 C CA . GLY A 1 95 ? 5.102 11.339 -8.987 1.00 84.06 95 GLY A CA 1
ATOM 698 C C . GLY A 1 95 ? 5.958 10.096 -8.745 1.00 84.06 95 GLY A C 1
ATOM 699 O O . GLY A 1 95 ? 5.710 9.314 -7.830 1.00 84.06 95 GLY A O 1
ATOM 700 N N . ASN A 1 96 ? 7.002 9.917 -9.548 1.00 86.50 96 ASN A N 1
ATOM 701 C CA . ASN A 1 96 ? 8.023 8.900 -9.315 1.00 86.50 96 ASN A CA 1
ATOM 702 C C . ASN A 1 96 ? 9.406 9.439 -9.684 1.00 86.50 96 ASN A C 1
ATOM 704 O O . ASN A 1 96 ? 9.520 10.411 -10.429 1.00 86.50 96 ASN A O 1
ATOM 708 N N . SER A 1 97 ? 10.450 8.823 -9.138 1.00 85.50 97 SER A N 1
ATOM 709 C CA . SER A 1 97 ? 11.830 9.263 -9.344 1.00 85.50 97 SER A CA 1
ATOM 710 C C . SER A 1 97 ? 12.532 8.552 -10.503 1.00 85.50 97 SER A C 1
ATOM 712 O O . SER A 1 97 ? 13.755 8.648 -10.597 1.00 85.50 97 SER A O 1
ATOM 714 N N . ILE A 1 98 ? 11.817 7.791 -11.341 1.00 85.25 98 ILE A N 1
ATOM 715 C CA . ILE A 1 98 ? 12.429 7.085 -12.470 1.00 85.25 98 ILE A CA 1
ATOM 716 C C . ILE A 1 98 ? 12.722 8.109 -13.567 1.00 85.25 98 ILE A C 1
ATOM 718 O O . ILE A 1 98 ? 11.791 8.732 -14.084 1.00 85.25 98 ILE A O 1
ATOM 722 N N . PRO A 1 99 ? 13.993 8.293 -13.966 1.00 88.50 99 PRO A N 1
ATOM 723 C CA . PRO A 1 99 ? 14.301 9.128 -15.114 1.00 88.50 99 PRO A CA 1
ATOM 724 C C . PRO A 1 99 ? 13.666 8.532 -16.372 1.00 88.50 99 PRO A C 1
ATOM 726 O O . PRO A 1 99 ? 13.778 7.332 -16.619 1.00 88.50 99 PRO A O 1
ATOM 729 N N . ALA A 1 100 ? 13.065 9.369 -17.218 1.00 87.69 100 ALA A N 1
ATOM 730 C CA . ALA A 1 100 ? 12.428 8.902 -18.452 1.00 87.69 100 ALA A CA 1
ATOM 731 C C . ALA A 1 100 ? 13.405 8.184 -19.409 1.00 87.69 100 ALA A C 1
ATOM 733 O O . ALA A 1 100 ? 12.992 7.331 -20.188 1.00 87.69 100 ALA A O 1
ATOM 734 N N . SER A 1 101 ? 14.707 8.491 -19.331 1.00 86.38 101 SER A N 1
ATOM 735 C CA . SER A 1 101 ? 15.763 7.787 -20.074 1.00 86.38 101 SER A CA 1
ATOM 736 C C . SER A 1 101 ? 15.970 6.337 -19.619 1.00 86.38 101 SER A C 1
ATOM 738 O O . SER A 1 101 ? 16.491 5.523 -20.380 1.00 86.38 101 SER A O 1
ATOM 740 N N . VAL A 1 102 ? 15.560 6.010 -18.393 1.00 87.50 102 VAL A N 1
ATOM 741 C CA . VAL A 1 102 ? 15.741 4.701 -17.759 1.00 87.50 102 VAL A CA 1
ATOM 742 C C . VAL A 1 102 ? 14.507 3.824 -17.939 1.00 87.50 102 VAL A C 1
ATOM 744 O O . VAL A 1 102 ? 14.634 2.637 -18.238 1.00 87.50 102 VAL A O 1
ATOM 747 N N . GLY A 1 103 ? 13.310 4.386 -17.788 1.00 90.81 103 GLY A N 1
ATOM 748 C CA . GLY A 1 103 ? 12.073 3.630 -17.926 1.00 90.81 103 GLY A CA 1
ATOM 749 C C . GLY A 1 103 ? 10.837 4.407 -17.503 1.00 90.81 103 GLY A C 1
ATOM 750 O O . GLY A 1 103 ? 10.871 5.619 -17.292 1.00 90.81 103 GLY A O 1
ATOM 751 N N . THR A 1 104 ? 9.733 3.682 -17.367 1.00 92.50 104 THR A N 1
ATOM 752 C CA . THR A 1 104 ? 8.444 4.219 -16.928 1.00 92.50 104 THR A CA 1
ATOM 753 C C . THR A 1 104 ? 7.821 3.309 -15.880 1.00 92.50 104 THR A C 1
ATOM 755 O O . THR A 1 104 ? 7.879 2.086 -16.015 1.00 92.50 104 THR A O 1
ATOM 758 N N . LEU A 1 105 ? 7.162 3.900 -14.885 1.00 91.62 105 LEU A N 1
ATOM 759 C CA . LEU A 1 105 ? 6.323 3.191 -13.923 1.00 91.62 105 LEU A CA 1
ATOM 760 C C . LEU A 1 105 ? 4.865 3.596 -14.115 1.00 91.62 105 LEU A C 1
ATOM 762 O O . LEU A 1 105 ? 4.536 4.782 -14.130 1.00 91.62 105 LEU A O 1
ATOM 766 N N . THR A 1 106 ? 3.989 2.604 -14.208 1.00 94.44 106 THR A N 1
ATOM 767 C CA . THR A 1 106 ? 2.537 2.796 -14.188 1.00 94.44 106 THR A CA 1
ATOM 768 C C . THR A 1 106 ? 1.960 2.108 -12.963 1.00 94.44 106 THR A C 1
ATOM 770 O O . THR A 1 106 ? 2.310 0.964 -12.683 1.00 94.44 106 THR A O 1
ATOM 773 N N . LEU A 1 107 ? 1.073 2.790 -12.240 1.00 92.19 107 LEU A N 1
ATOM 774 C CA . LEU A 1 107 ? 0.339 2.225 -11.110 1.00 92.19 107 LEU A CA 1
ATOM 775 C C . LEU A 1 107 ? -1.132 2.067 -11.485 1.00 92.19 107 LEU A C 1
ATOM 777 O O . LEU A 1 107 ? -1.708 2.942 -12.130 1.00 92.19 107 LEU A O 1
ATOM 781 N N . THR A 1 108 ? -1.735 0.969 -11.045 1.00 96.69 108 THR A N 1
ATOM 782 C CA . THR A 1 108 ? -3.181 0.742 -11.121 1.00 96.69 108 THR A CA 1
ATOM 783 C C . THR A 1 108 ? -3.725 0.347 -9.755 1.00 96.69 108 THR A C 1
ATOM 785 O O . THR A 1 108 ? -3.020 -0.271 -8.957 1.00 96.69 108 THR A O 1
ATOM 788 N N . PHE A 1 109 ? -4.980 0.696 -9.504 1.00 94.56 109 PHE A N 1
ATOM 789 C CA . PHE A 1 109 ? -5.698 0.540 -8.243 1.00 94.56 109 PHE A CA 1
ATOM 790 C C . PHE A 1 109 ? -6.912 -0.341 -8.520 1.00 94.56 109 PHE A C 1
ATOM 792 O O . PHE A 1 109 ? -7.823 0.073 -9.231 1.00 94.56 109 PHE A O 1
ATOM 799 N N . ASP A 1 110 ? -6.855 -1.605 -8.101 1.00 95.50 110 ASP A N 1
ATOM 800 C CA . ASP A 1 110 ? -7.812 -2.653 -8.481 1.00 95.50 110 ASP A CA 1
ATOM 801 C C . ASP A 1 110 ? -8.049 -2.743 -10.006 1.00 95.50 110 ASP A C 1
ATOM 803 O O . ASP A 1 110 ? -9.134 -3.059 -10.490 1.00 95.50 110 ASP A O 1
ATOM 807 N N . GLY A 1 111 ? -6.991 -2.485 -10.784 1.00 95.38 111 GLY A N 1
ATOM 808 C CA . GLY A 1 111 ? -7.023 -2.483 -12.250 1.00 95.38 111 GLY A CA 1
ATOM 809 C C . GLY A 1 111 ? -7.511 -1.175 -12.885 1.00 95.38 111 GLY A C 1
ATOM 810 O O . GLY A 1 111 ? -7.603 -1.105 -14.106 1.00 95.38 111 GLY A O 1
ATOM 811 N N . GLN A 1 112 ? -7.795 -0.143 -12.089 1.00 96.75 112 GLN A N 1
ATOM 812 C CA . GLN A 1 112 ? -8.207 1.189 -12.544 1.00 96.75 112 GLN A CA 1
ATOM 813 C C . GLN A 1 112 ? -7.083 2.224 -12.370 1.00 96.75 112 GLN A C 1
ATOM 815 O O . GLN A 1 112 ? -6.057 1.948 -11.750 1.00 96.75 112 GLN A O 1
ATOM 820 N N . SER A 1 113 ? -7.255 3.435 -12.906 1.00 94.12 113 SER A N 1
ATOM 821 C CA . SER A 1 113 ? -6.295 4.545 -12.733 1.00 94.12 113 SER A CA 1
ATOM 822 C C . SER A 1 113 ? -6.339 5.190 -11.340 1.00 94.12 113 SER A C 1
ATOM 824 O O . SER A 1 113 ? -5.381 5.849 -10.933 1.00 94.12 113 SER A O 1
ATOM 826 N N . GLN A 1 114 ? -7.438 4.990 -10.612 1.00 93.31 114 GLN A N 1
ATOM 827 C CA . GLN A 1 114 ? -7.680 5.477 -9.257 1.00 93.31 114 GLN A CA 1
ATOM 828 C C . GLN A 1 114 ? -8.671 4.553 -8.538 1.00 93.31 114 GLN A C 1
ATOM 830 O O . GLN A 1 114 ? -9.419 3.826 -9.194 1.00 93.31 114 GLN A O 1
ATOM 835 N N . ALA A 1 115 ? -8.724 4.624 -7.210 1.00 92.75 115 ALA A N 1
ATOM 836 C CA . ALA A 1 115 ? -9.736 3.942 -6.403 1.00 92.75 115 ALA A CA 1
ATOM 837 C C . ALA A 1 115 ? -10.268 4.864 -5.303 1.00 92.75 115 ALA A C 1
ATOM 839 O O . ALA A 1 115 ? -9.559 5.748 -4.834 1.00 92.75 115 ALA A O 1
ATOM 840 N N . THR A 1 116 ? -11.509 4.652 -4.874 1.00 91.12 116 THR A N 1
ATOM 841 C CA . THR A 1 116 ? -12.099 5.348 -3.724 1.00 91.12 116 THR A CA 1
ATOM 842 C C . THR A 1 116 ? -12.197 4.376 -2.555 1.00 91.12 116 THR A C 1
ATOM 844 O O . THR A 1 116 ? -12.794 3.310 -2.684 1.00 91.12 116 THR A O 1
ATOM 847 N N . LEU A 1 117 ? -11.606 4.737 -1.417 1.00 88.88 117 LEU A N 1
ATOM 848 C CA . LEU A 1 117 ? -11.464 3.884 -0.243 1.00 88.88 117 LEU A CA 1
ATOM 849 C C . LEU A 1 117 ? -12.192 4.491 0.948 1.00 88.88 117 LEU A C 1
ATOM 851 O O . LEU A 1 117 ? -11.796 5.538 1.458 1.00 88.88 117 LEU A O 1
ATOM 855 N N . ALA A 1 118 ? -13.239 3.809 1.408 1.00 90.25 118 ALA A N 1
ATOM 856 C CA . ALA A 1 118 ? -13.863 4.092 2.696 1.00 90.25 118 ALA A CA 1
ATOM 857 C C . ALA A 1 118 ? -12.895 3.774 3.858 1.00 90.25 118 ALA A C 1
ATOM 859 O O . ALA A 1 118 ? -11.952 2.998 3.663 1.00 90.25 118 ALA A O 1
ATOM 860 N N . PRO A 1 119 ? -13.129 4.308 5.071 1.00 87.06 119 PRO A N 1
ATOM 861 C CA . PRO A 1 119 ? -12.371 3.930 6.262 1.00 87.06 119 PRO A CA 1
ATOM 862 C C . PRO A 1 119 ? -12.277 2.411 6.444 1.00 87.06 119 PRO A C 1
ATOM 864 O O . PRO A 1 119 ? -13.274 1.690 6.392 1.00 87.06 119 PRO A O 1
ATOM 867 N N . GLY A 1 120 ? -11.060 1.917 6.637 1.00 87.50 120 GLY A N 1
ATOM 868 C CA . GLY A 1 120 ? -10.725 0.506 6.785 1.00 87.50 120 GLY A CA 1
ATOM 869 C C . GLY A 1 120 ? -10.639 -0.294 5.482 1.00 87.50 120 GLY A C 1
ATOM 870 O O . GLY A 1 120 ? -10.145 -1.423 5.538 1.00 87.50 120 GLY A O 1
ATOM 871 N N . ALA A 1 121 ? -11.072 0.254 4.341 1.00 92.31 121 ALA A N 1
ATOM 872 C CA . ALA A 1 121 ? -11.041 -0.437 3.054 1.00 92.31 121 ALA A CA 1
ATOM 873 C C . ALA A 1 121 ? -9.606 -0.634 2.547 1.00 92.31 121 ALA A C 1
ATOM 875 O O . ALA A 1 121 ? -8.732 0.209 2.767 1.00 92.31 121 ALA A O 1
ATOM 876 N N . VAL A 1 122 ? -9.392 -1.746 1.841 1.00 93.12 122 VAL A N 1
ATOM 877 C CA . VAL A 1 122 ? -8.104 -2.134 1.257 1.00 93.12 122 VAL A CA 1
ATOM 878 C C . VAL A 1 122 ? -8.220 -2.159 -0.266 1.00 93.12 122 VAL A C 1
ATOM 880 O O . VAL A 1 122 ? -9.173 -2.725 -0.794 1.00 93.12 122 VAL A O 1
ATOM 883 N N . CYS A 1 123 ? -7.236 -1.591 -0.962 1.00 94.38 123 CYS A N 1
ATOM 884 C CA . CYS A 1 123 ? -7.112 -1.607 -2.423 1.00 94.38 123 CYS A CA 1
ATOM 885 C C . CYS A 1 123 ? -5.837 -2.335 -2.838 1.00 94.38 123 CYS A C 1
ATOM 887 O O . CYS A 1 123 ? -4.772 -2.109 -2.252 1.00 94.38 123 CYS A O 1
ATOM 889 N N . ARG A 1 124 ? -5.906 -3.155 -3.893 1.00 95.75 124 ARG A N 1
ATOM 890 C CA . ARG A 1 124 ? -4.715 -3.732 -4.525 1.00 95.75 124 ARG A CA 1
ATOM 891 C C . ARG A 1 124 ? -4.076 -2.699 -5.444 1.00 95.75 124 ARG A C 1
ATOM 893 O O . ARG A 1 124 ? -4.696 -2.241 -6.400 1.00 95.75 124 ARG A O 1
ATOM 900 N N . VAL A 1 125 ? -2.812 -2.381 -5.210 1.00 93.44 125 VAL A N 1
ATOM 901 C CA . VAL A 1 125 ? -2.006 -1.530 -6.086 1.00 93.44 125 VAL A CA 1
ATOM 902 C C . VAL A 1 125 ? -1.069 -2.410 -6.897 1.00 93.44 125 VAL A C 1
ATOM 904 O O . VAL A 1 125 ? -0.252 -3.141 -6.339 1.00 93.44 125 VAL A O 1
ATOM 907 N N . THR A 1 126 ? -1.179 -2.340 -8.219 1.00 94.44 126 THR A N 1
ATOM 908 C CA . THR A 1 126 ? -0.272 -3.046 -9.131 1.00 94.44 126 THR A CA 1
ATOM 909 C C . THR A 1 126 ? 0.614 -2.038 -9.837 1.00 94.44 126 THR A C 1
ATOM 911 O O . THR A 1 126 ? 0.115 -1.180 -10.568 1.00 94.44 126 THR A O 1
ATOM 914 N N . GLY A 1 127 ? 1.921 -2.145 -9.616 1.00 92.38 127 GLY A N 1
ATOM 915 C CA . GLY A 1 127 ? 2.916 -1.356 -10.325 1.00 92.38 127 GLY A CA 1
ATOM 916 C C . GLY A 1 127 ? 3.515 -2.141 -11.481 1.00 92.38 127 GLY A C 1
ATOM 917 O O . GLY A 1 127 ? 3.889 -3.298 -11.314 1.00 92.38 127 GLY A O 1
ATOM 918 N N . THR A 1 128 ? 3.603 -1.511 -12.647 1.00 93.56 128 THR A N 1
ATOM 919 C CA . THR A 1 128 ? 4.257 -2.047 -13.845 1.00 93.56 128 THR A CA 1
ATOM 920 C C . THR A 1 128 ? 5.448 -1.168 -14.184 1.00 93.56 128 THR A C 1
ATOM 922 O O . THR A 1 128 ? 5.280 -0.009 -14.568 1.00 93.56 128 THR A O 1
ATOM 925 N N . LEU A 1 129 ? 6.646 -1.721 -14.027 1.00 90.69 129 LEU A N 1
ATOM 926 C CA . LEU A 1 129 ? 7.900 -1.110 -14.439 1.00 90.69 129 LEU A CA 1
ATOM 927 C C . LEU A 1 129 ? 8.230 -1.575 -15.855 1.00 90.69 129 LEU A C 1
ATOM 929 O O . LEU A 1 129 ? 8.314 -2.776 -16.109 1.00 90.69 129 LEU A O 1
ATOM 933 N N . ARG A 1 130 ? 8.465 -0.630 -16.760 1.00 91.44 130 ARG A N 1
ATOM 934 C CA . ARG A 1 130 ? 8.987 -0.901 -18.099 1.00 91.44 130 ARG A CA 1
ATOM 935 C C . ARG A 1 130 ? 10.337 -0.227 -18.260 1.00 91.44 130 ARG A C 1
ATOM 937 O O . ARG A 1 130 ? 10.435 0.992 -18.125 1.00 91.44 130 ARG A O 1
ATOM 944 N N . MET A 1 131 ? 11.355 -1.018 -18.569 1.00 88.50 131 MET A N 1
ATOM 945 C CA . MET A 1 131 ? 12.712 -0.524 -18.768 1.00 88.50 131 MET A CA 1
ATOM 946 C C . MET A 1 131 ? 12.892 -0.028 -20.198 1.00 88.50 131 MET A C 1
ATOM 948 O O . MET A 1 131 ? 12.390 -0.633 -21.147 1.00 88.50 131 MET A O 1
ATOM 952 N N . SER A 1 132 ? 13.635 1.062 -20.371 1.00 89.56 132 SER A N 1
ATOM 953 C CA . SER A 1 132 ? 14.077 1.487 -21.695 1.00 89.56 132 SER A CA 1
ATOM 954 C C . SER A 1 132 ? 15.101 0.490 -22.239 1.00 89.56 132 SER A C 1
ATOM 956 O O . SER A 1 132 ? 15.987 0.034 -21.516 1.00 89.56 132 SER A O 1
ATOM 958 N N . SER A 1 133 ? 15.012 0.166 -23.529 1.00 87.69 133 SER A N 1
ATOM 959 C CA . SER A 1 133 ? 16.017 -0.656 -24.215 1.00 87.69 133 SER A CA 1
ATOM 960 C C . SER A 1 133 ? 17.361 0.060 -24.368 1.00 87.69 133 SER A C 1
ATOM 962 O O . SER A 1 133 ? 18.364 -0.579 -24.664 1.00 87.69 133 SER A O 1
ATOM 964 N N . SER A 1 134 ? 17.384 1.382 -24.182 1.00 85.88 134 SER A N 1
ATOM 965 C CA . SER A 1 134 ? 18.583 2.217 -24.254 1.00 85.88 134 SER A CA 1
ATOM 966 C C . SER A 1 134 ? 19.053 2.710 -22.886 1.00 85.88 134 SER A C 1
ATOM 968 O O . SER A 1 134 ? 19.899 3.601 -22.834 1.00 85.88 134 SER A O 1
ATOM 970 N N . ALA A 1 135 ? 18.471 2.219 -21.786 1.00 83.12 135 ALA A N 1
ATOM 971 C CA . ALA A 1 135 ? 18.899 2.649 -20.464 1.00 83.12 135 ALA A CA 1
ATOM 972 C C . ALA A 1 135 ? 20.353 2.233 -20.230 1.00 83.12 135 ALA A C 1
ATOM 974 O O . ALA A 1 135 ? 20.738 1.085 -20.474 1.00 83.12 135 ALA A O 1
ATOM 975 N N . GLU A 1 136 ? 21.151 3.150 -19.688 1.00 77.31 136 GLU A N 1
ATOM 976 C CA . GLU A 1 136 ? 22.393 2.751 -19.050 1.00 77.31 136 GLU A CA 1
ATOM 977 C C . GLU A 1 136 ? 22.016 1.894 -17.860 1.00 77.31 136 GLU A C 1
ATOM 979 O O . GLU A 1 136 ? 21.348 2.329 -16.921 1.00 77.31 136 GLU A O 1
ATOM 984 N N . GLY A 1 137 ? 22.374 0.623 -17.932 1.00 67.00 137 GLY A N 1
ATOM 985 C CA . GLY A 1 137 ? 22.014 -0.248 -16.848 1.00 67.00 137 GLY A CA 1
ATOM 986 C C . GLY A 1 137 ? 22.682 0.203 -15.525 1.00 67.00 137 GLY A C 1
ATOM 987 O O . GLY A 1 137 ? 23.764 0.787 -15.532 1.00 67.00 137 GLY A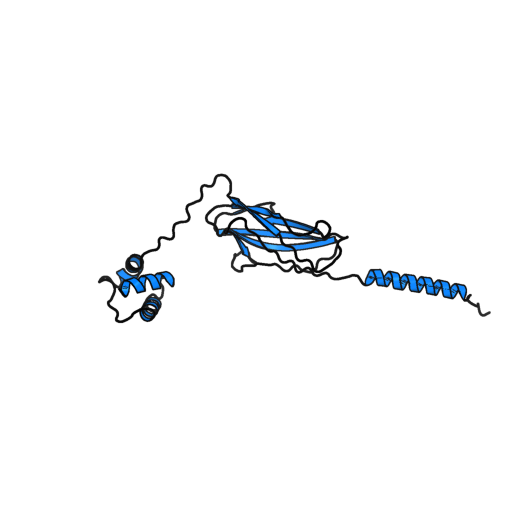 O 1
ATOM 988 N N . GLY A 1 138 ? 22.164 -0.223 -14.383 1.00 68.31 138 GLY A N 1
ATOM 989 C CA . GLY A 1 138 ? 22.802 -0.100 -13.073 1.00 68.31 138 GLY A CA 1
ATOM 990 C C . GLY A 1 138 ? 21.906 -0.732 -12.022 1.00 68.31 138 GLY A C 1
ATOM 991 O O . GLY A 1 138 ? 20.777 -1.083 -12.353 1.00 68.31 138 GLY A O 1
ATOM 992 N N . PRO A 1 139 ? 22.349 -0.852 -10.765 1.00 64.25 139 PRO A N 1
ATOM 993 C CA . PRO A 1 139 ? 21.391 -0.863 -9.670 1.00 64.25 139 PRO A CA 1
ATOM 994 C C . PRO A 1 139 ? 20.606 0.460 -9.700 1.00 64.25 139 PRO A C 1
ATOM 996 O O . PRO A 1 139 ? 21.203 1.536 -9.751 1.00 64.25 139 PRO A O 1
ATOM 999 N N . LEU A 1 140 ? 19.275 0.391 -9.681 1.00 66.88 140 LEU A N 1
ATOM 1000 C CA . LEU A 1 140 ? 18.398 1.563 -9.647 1.00 66.88 140 LEU A CA 1
ATOM 1001 C C . LEU A 1 140 ? 17.541 1.502 -8.393 1.00 66.88 140 LEU A C 1
ATOM 1003 O O . LEU A 1 140 ? 16.818 0.534 -8.175 1.00 66.88 140 LEU A O 1
ATOM 1007 N N . ASN A 1 141 ? 17.593 2.576 -7.614 1.00 70.75 141 ASN A N 1
ATOM 1008 C CA . ASN A 1 141 ? 16.658 2.827 -6.531 1.00 70.75 141 ASN A CA 1
ATOM 1009 C C . ASN A 1 141 ? 15.701 3.915 -7.011 1.00 70.75 141 ASN A C 1
ATOM 1011 O O . ASN A 1 141 ? 16.144 5.019 -7.331 1.00 70.75 141 ASN A O 1
ATOM 1015 N N . PHE A 1 142 ? 14.405 3.621 -7.070 1.00 76.62 142 PHE A N 1
ATOM 1016 C CA . PHE A 1 142 ? 13.391 4.622 -7.381 1.00 76.62 142 PHE A CA 1
ATOM 1017 C C . PHE A 1 142 ? 12.275 4.621 -6.348 1.00 76.62 142 PHE A C 1
ATOM 1019 O O . PHE A 1 142 ? 11.963 3.585 -5.769 1.00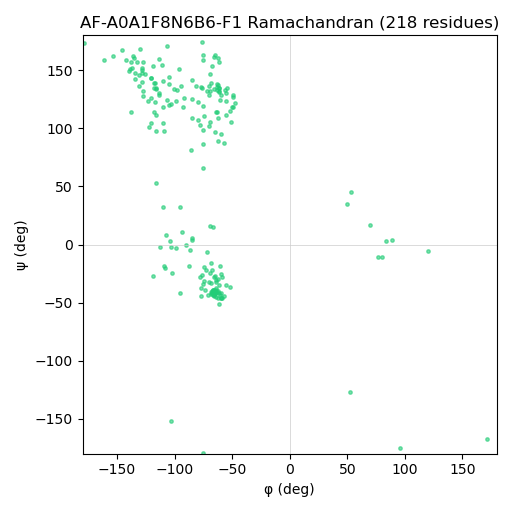 76.62 142 PHE A O 1
ATOM 1026 N N . SER A 1 143 ? 11.651 5.779 -6.168 1.00 77.56 143 SER A N 1
ATOM 1027 C CA . SER A 1 143 ? 10.469 5.974 -5.338 1.00 77.56 143 SER A CA 1
ATOM 1028 C C . SER A 1 143 ? 9.262 6.349 -6.194 1.00 77.56 143 SER A C 1
ATOM 1030 O O . SER A 1 143 ? 9.400 6.828 -7.322 1.00 77.56 143 SER A O 1
ATOM 1032 N N . PHE A 1 144 ? 8.067 6.148 -5.647 1.00 80.62 144 PHE A N 1
ATOM 1033 C CA . PHE A 1 144 ? 6.838 6.718 -6.181 1.00 80.62 144 PHE A CA 1
ATOM 1034 C C . PHE A 1 144 ? 5.961 7.228 -5.046 1.00 80.62 144 PHE A C 1
ATOM 1036 O O . PHE A 1 144 ? 6.057 6.762 -3.911 1.00 80.62 144 PHE A O 1
ATOM 1043 N N . THR A 1 145 ? 5.081 8.167 -5.362 1.00 79.19 145 THR A N 1
ATOM 1044 C CA . THR A 1 145 ? 4.064 8.669 -4.446 1.00 79.19 145 THR A CA 1
ATOM 1045 C C . THR A 1 145 ? 2.679 8.237 -4.907 1.00 79.19 145 THR A C 1
ATOM 1047 O O . THR A 1 145 ? 2.446 7.963 -6.087 1.00 79.19 145 THR A O 1
ATOM 1050 N N . ILE A 1 146 ? 1.755 8.149 -3.956 1.00 81.94 146 ILE A N 1
ATOM 1051 C CA . ILE A 1 146 ? 0.325 8.014 -4.221 1.00 81.94 146 ILE A CA 1
ATOM 1052 C C . ILE A 1 146 ? -0.317 9.296 -3.728 1.00 81.94 146 ILE A C 1
ATOM 1054 O O . ILE A 1 146 ? -0.074 9.724 -2.600 1.00 81.94 146 ILE A O 1
ATOM 1058 N N . ASN A 1 147 ? -1.106 9.911 -4.597 1.00 81.75 147 ASN A N 1
ATOM 1059 C CA . ASN A 1 147 ? -1.916 11.051 -4.214 1.00 81.75 147 ASN A CA 1
ATOM 1060 C C . ASN A 1 147 ? -3.172 10.514 -3.537 1.00 81.75 147 ASN A C 1
ATOM 1062 O O . ASN A 1 147 ? -3.773 9.562 -4.037 1.00 81.75 147 ASN A O 1
ATOM 1066 N N . ALA A 1 148 ? -3.566 11.133 -2.433 1.00 81.94 148 ALA A N 1
ATOM 1067 C CA . ALA A 1 148 ? -4.818 10.854 -1.758 1.00 81.94 148 ALA A CA 1
ATOM 1068 C C . ALA A 1 148 ? -5.561 12.175 -1.571 1.00 81.94 148 ALA A C 1
ATOM 1070 O O . ALA A 1 148 ? -4.975 13.159 -1.124 1.00 81.94 148 ALA A O 1
ATOM 1071 N N . ASN A 1 149 ? -6.820 12.205 -1.996 1.00 81.88 149 ASN A N 1
ATOM 1072 C CA . ASN A 1 149 ? -7.677 13.378 -1.902 1.00 81.88 149 ASN A CA 1
ATOM 1073 C C . ASN A 1 149 ? -9.011 12.964 -1.291 1.00 81.88 149 ASN A C 1
ATOM 1075 O O . ASN A 1 149 ? -9.599 11.965 -1.713 1.00 81.88 149 ASN A O 1
ATOM 1079 N N . VAL A 1 150 ? -9.532 13.752 -0.352 1.00 76.12 150 VAL A N 1
ATOM 1080 C CA . VAL A 1 150 ? -10.867 13.524 0.213 1.00 76.12 150 VAL A CA 1
ATOM 1081 C C . VAL A 1 150 ? -11.897 13.475 -0.916 1.00 76.12 150 VAL A C 1
ATOM 1083 O O . VAL A 1 150 ? -11.915 14.336 -1.801 1.00 76.12 150 VAL A O 1
ATOM 1086 N N . ALA A 1 151 ? -12.744 12.444 -0.914 1.00 71.00 151 ALA A N 1
ATOM 1087 C CA . ALA A 1 151 ? -13.776 12.305 -1.932 1.00 71.00 151 ALA A CA 1
ATOM 1088 C C . ALA A 1 151 ? -14.743 13.504 -1.873 1.00 71.00 151 ALA A C 1
ATOM 1090 O O . ALA A 1 151 ? -15.234 13.871 -0.803 1.00 71.00 151 ALA A O 1
ATOM 1091 N N . ALA A 1 1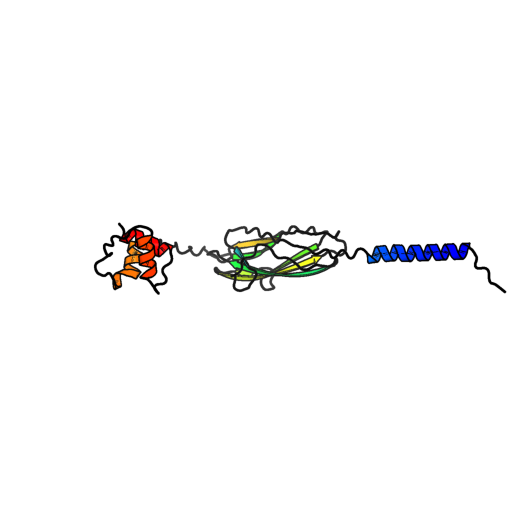52 ? -15.019 14.118 -3.027 1.00 65.00 152 ALA A N 1
ATOM 1092 C CA . ALA A 1 152 ? -15.877 15.295 -3.106 1.00 65.00 152 ALA A CA 1
ATOM 1093 C C . ALA A 1 152 ? -17.264 15.017 -2.496 1.00 65.00 152 ALA A C 1
ATOM 1095 O O . ALA A 1 152 ? -17.894 14.004 -2.796 1.00 65.00 152 ALA A O 1
ATOM 1096 N N . GLY A 1 153 ? -17.739 15.934 -1.648 1.00 64.62 153 GLY A N 1
ATOM 1097 C CA . GLY A 1 153 ? -19.068 15.858 -1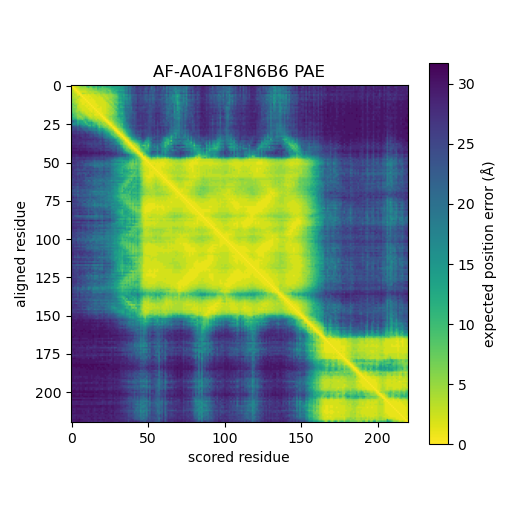.034 1.00 64.62 153 GLY A CA 1
ATOM 1098 C C . GLY A 1 153 ? -19.150 15.088 0.286 1.00 64.62 153 GLY A C 1
ATOM 1099 O O . GLY A 1 153 ? -20.249 14.962 0.821 1.00 64.62 153 GLY A O 1
ATOM 1100 N N . GLN A 1 154 ? -18.035 14.609 0.849 1.00 48.47 154 GLN A N 1
ATOM 1101 C CA . GLN A 1 154 ? -18.045 14.050 2.202 1.00 48.47 154 GLN A CA 1
ATOM 1102 C C . GLN A 1 154 ? -17.702 15.115 3.243 1.00 48.47 154 GLN A C 1
ATOM 1104 O O . GLN A 1 154 ? -16.609 15.677 3.256 1.00 48.47 154 GLN A O 1
ATOM 1109 N N . THR A 1 155 ? -18.646 15.379 4.146 1.00 55.53 155 THR A N 1
ATOM 1110 C CA . THR A 1 155 ? -18.325 15.986 5.439 1.00 55.53 155 THR A CA 1
ATOM 1111 C C . THR A 1 155 ? -17.549 14.943 6.241 1.00 55.53 155 THR A C 1
ATOM 1113 O O . THR A 1 155 ? -18.000 13.794 6.282 1.00 55.53 155 THR A O 1
ATOM 1116 N N . PRO A 1 156 ? -16.407 15.288 6.865 1.00 50.81 156 PRO A N 1
ATOM 1117 C CA . PRO A 1 156 ? -15.698 14.361 7.731 1.00 50.81 156 PRO A CA 1
ATOM 1118 C C . PRO A 1 156 ? -16.685 13.753 8.723 1.00 50.81 156 PRO A C 1
ATOM 1120 O O . PRO A 1 156 ? -17.318 14.480 9.492 1.00 50.81 156 PRO A O 1
ATOM 1123 N N . THR A 1 157 ? -16.863 12.430 8.677 1.00 53.00 157 THR A N 1
ATOM 1124 C CA . THR A 1 157 ? -17.559 11.757 9.771 1.00 53.00 157 THR A CA 1
ATOM 1125 C C . THR A 1 157 ? -16.669 11.987 10.973 1.00 53.00 157 THR A C 1
ATOM 1127 O O . THR A 1 157 ? -15.511 11.571 10.954 1.00 53.00 157 THR A O 1
ATOM 1130 N N . ALA A 1 158 ? -17.161 12.741 11.960 1.00 44.41 158 ALA A N 1
ATOM 1131 C CA . ALA A 1 158 ? -16.395 13.015 13.161 1.00 44.41 158 ALA A CA 1
ATOM 1132 C C . ALA A 1 158 ? -15.886 11.673 13.684 1.00 44.41 158 ALA A C 1
ATOM 1134 O O . ALA A 1 158 ? -16.688 10.780 13.971 1.00 44.41 158 ALA A O 1
ATOM 1135 N N . THR A 1 159 ? -14.560 11.513 13.737 1.00 46.53 159 THR A N 1
ATOM 1136 C CA . THR A 1 159 ? -13.945 10.375 14.411 1.00 46.53 159 THR A CA 1
ATOM 1137 C C . THR A 1 159 ? -14.636 10.286 15.764 1.00 46.53 159 THR A C 1
ATOM 1139 O O . THR A 1 159 ? -14.640 11.305 16.462 1.00 46.53 159 THR A O 1
ATOM 1142 N N . PRO A 1 160 ? -15.283 9.160 16.126 1.00 44.12 160 PRO A N 1
ATOM 1143 C CA . PRO A 1 160 ? -15.869 9.045 17.446 1.00 44.12 160 PRO A CA 1
ATOM 1144 C C . PRO A 1 160 ? -14.738 9.330 18.419 1.00 44.12 160 PRO A C 1
ATOM 1146 O O . PRO A 1 160 ? -13.757 8.587 18.465 1.00 44.12 160 PRO A O 1
ATOM 1149 N N . THR A 1 161 ? -14.825 10.466 19.114 1.00 49.97 161 THR A N 1
ATOM 1150 C CA . THR A 1 161 ? -13.881 10.808 20.166 1.00 49.97 161 THR A CA 1
ATOM 1151 C C . THR A 1 161 ? -13.873 9.595 21.065 1.00 49.97 161 THR A C 1
ATOM 1153 O O . THR A 1 161 ? -14.925 9.254 21.614 1.00 49.97 161 THR A O 1
ATOM 1156 N N . ALA A 1 162 ? -12.732 8.900 21.141 1.00 50.25 162 ALA A N 1
ATOM 1157 C CA . ALA A 1 162 ? -12.555 7.825 22.095 1.00 50.25 162 ALA A CA 1
ATOM 1158 C C . ALA A 1 162 ? -12.969 8.428 23.429 1.00 50.25 162 ALA A C 1
ATOM 1160 O O . ALA A 1 162 ? -12.312 9.334 23.942 1.00 50.25 162 ALA A O 1
ATOM 1161 N N . THR A 1 163 ? -14.150 8.045 23.908 1.00 51.59 163 THR A N 1
ATOM 1162 C CA . THR A 1 163 ? -14.630 8.560 25.174 1.00 51.59 163 THR A CA 1
ATOM 1163 C C . THR A 1 163 ? -13.696 7.900 26.153 1.00 51.59 163 THR A C 1
ATOM 1165 O O . THR A 1 163 ? -13.747 6.681 26.318 1.00 51.59 163 THR A O 1
ATOM 1168 N N . THR A 1 164 ? -12.752 8.667 26.688 1.00 63.72 164 THR A N 1
ATOM 1169 C CA . THR A 1 164 ? -11.864 8.199 27.739 1.00 63.72 164 THR A CA 1
ATOM 1170 C C . THR A 1 164 ? -12.767 7.871 28.916 1.00 63.72 164 THR A C 1
ATOM 1172 O O . THR A 1 164 ? -13.109 8.747 29.705 1.00 63.72 164 THR A O 1
ATOM 1175 N N . LEU A 1 165 ? -13.261 6.634 28.967 1.00 72.12 165 LEU A N 1
ATOM 1176 C CA . LEU A 1 165 ? -14.084 6.175 30.069 1.00 72.12 165 LEU A CA 1
ATOM 1177 C C . LEU A 1 165 ? -13.211 6.288 31.313 1.00 72.12 165 LEU A C 1
ATOM 1179 O O . LEU A 1 165 ? -12.091 5.769 31.341 1.00 72.12 165 LEU A O 1
ATOM 1183 N N . SER A 1 166 ? -13.696 7.012 32.318 1.00 85.56 166 SER A N 1
ATOM 1184 C CA . SER A 1 166 ? -12.977 7.128 33.581 1.00 85.56 166 SER A CA 1
ATOM 1185 C C . SER A 1 166 ? -12.831 5.745 34.224 1.00 85.56 166 SER A C 1
ATOM 1187 O O . SER A 1 166 ? -13.630 4.838 33.967 1.00 85.56 166 SER A O 1
ATOM 1189 N N . GLY A 1 167 ? -11.837 5.575 35.102 1.00 86.06 167 GLY A N 1
ATOM 1190 C CA . GLY A 1 167 ? -11.671 4.332 35.865 1.00 86.06 167 GLY A CA 1
ATOM 1191 C C . GLY A 1 167 ? -12.953 3.901 36.588 1.00 86.06 167 GLY A C 1
ATOM 1192 O O . GLY A 1 167 ? -13.293 2.721 36.589 1.00 86.06 167 GLY A O 1
ATOM 1193 N N . GLN A 1 168 ? -13.728 4.869 37.088 1.00 87.25 168 GLN A N 1
ATOM 1194 C CA . GLN A 1 168 ? -15.035 4.645 37.708 1.00 87.25 168 GLN A CA 1
ATOM 1195 C C . GLN A 1 168 ? -16.086 4.118 36.722 1.00 87.25 168 GLN A C 1
ATOM 1197 O O . GLN A 1 168 ? -16.831 3.198 37.050 1.00 87.25 168 GLN A O 1
ATOM 1202 N N . GLN A 1 169 ? -16.166 4.670 35.508 1.00 88.88 169 GLN A N 1
ATOM 1203 C CA . GLN A 1 169 ? -17.120 4.198 34.497 1.00 88.88 169 GLN A CA 1
ATOM 1204 C C . GLN A 1 169 ? -16.789 2.779 34.032 1.00 88.88 169 GLN A C 1
ATOM 1206 O O . GLN A 1 169 ? -17.689 1.950 33.881 1.00 88.88 169 GLN A O 1
ATOM 1211 N N . LEU A 1 170 ? -15.500 2.487 33.849 1.00 88.25 170 LEU A N 1
ATOM 1212 C CA . LEU A 1 170 ? -15.034 1.140 33.541 1.00 88.25 170 LEU A CA 1
ATOM 1213 C C . LEU A 1 170 ? -15.365 0.174 34.691 1.00 88.25 170 LEU A C 1
ATOM 1215 O O . LEU A 1 170 ? -15.949 -0.878 34.444 1.00 88.25 170 LEU A O 1
ATOM 1219 N N . PHE A 1 171 ? -15.106 0.552 35.946 1.00 87.81 171 PHE A N 1
ATOM 1220 C CA . PHE A 1 171 ? -15.479 -0.259 37.109 1.00 87.81 171 PHE A CA 1
ATOM 1221 C C . PHE A 1 171 ? -16.991 -0.525 37.168 1.00 87.81 171 PHE A C 1
ATOM 1223 O O . PHE A 1 171 ? -17.420 -1.668 37.324 1.00 87.81 171 PHE A O 1
ATOM 1230 N N . ASN A 1 172 ? -17.814 0.505 36.969 1.00 89.06 172 ASN A N 1
ATOM 1231 C CA . ASN A 1 172 ? -19.271 0.367 36.980 1.00 89.06 172 ASN A CA 1
ATOM 1232 C C . ASN A 1 172 ? -19.781 -0.578 35.884 1.00 89.06 172 ASN A C 1
ATOM 1234 O O . ASN A 1 172 ? -20.746 -1.306 36.096 1.00 89.06 172 ASN A O 1
ATOM 1238 N N . THR A 1 173 ? -19.120 -0.575 34.727 1.00 88.69 173 THR A N 1
ATOM 1239 C CA . THR A 1 173 ? -19.507 -1.394 33.572 1.00 88.69 173 THR A CA 1
ATOM 1240 C C . THR A 1 173 ? -19.087 -2.854 33.739 1.00 88.69 173 THR A C 1
ATOM 1242 O O . THR A 1 173 ? -19.870 -3.752 33.441 1.00 88.69 173 THR A O 1
ATOM 1245 N N . TYR A 1 174 ? -17.861 -3.100 34.210 1.00 88.12 174 TYR A N 1
ATOM 1246 C CA . TYR A 1 174 ? -17.239 -4.431 34.154 1.00 88.12 174 TYR A CA 1
ATOM 1247 C C . TYR A 1 174 ? -17.098 -5.125 35.512 1.00 88.12 174 TYR A C 1
ATOM 1249 O O . TYR A 1 174 ? -16.888 -6.335 35.559 1.00 88.12 174 TYR A O 1
ATOM 1257 N N . CYS A 1 175 ? -17.181 -4.387 36.619 1.00 86.38 175 CYS A N 1
ATOM 1258 C CA . CYS A 1 175 ? -16.873 -4.908 37.953 1.00 86.38 175 CYS A CA 1
ATOM 1259 C C . CYS A 1 175 ? -18.073 -4.858 38.907 1.00 86.38 175 CYS A C 1
ATOM 1261 O O . CYS A 1 175 ? -18.163 -5.690 39.808 1.00 86.38 175 CYS A O 1
ATOM 1263 N N . LEU A 1 176 ? -19.014 -3.929 38.713 1.00 88.38 176 LEU A N 1
ATOM 1264 C CA . LEU A 1 176 ? -20.101 -3.679 39.669 1.00 88.38 176 LEU A CA 1
ATOM 1265 C C . LEU A 1 176 ? -21.061 -4.861 39.854 1.00 88.38 176 LEU A C 1
ATOM 1267 O O . LEU A 1 176 ? -21.587 -5.046 40.947 1.00 88.38 176 LEU A O 1
ATOM 1271 N N . SER A 1 177 ? -21.263 -5.687 38.823 1.00 86.62 177 SER A N 1
ATOM 1272 C CA . SER A 1 177 ? -22.118 -6.880 38.915 1.00 86.62 177 SER A CA 1
ATOM 1273 C C . SER A 1 177 ? -21.612 -7.902 39.939 1.00 86.62 177 SER A C 1
ATOM 1275 O O . SER A 1 177 ? -22.420 -8.599 40.546 1.00 86.62 177 SER A O 1
ATOM 1277 N N . CYS A 1 178 ? -20.296 -7.960 40.166 1.00 85.38 178 CYS A N 1
ATOM 1278 C CA . CYS A 1 178 ? -19.661 -8.829 41.162 1.00 85.38 178 CYS A CA 1
ATOM 1279 C C . CYS A 1 178 ? -19.252 -8.070 42.437 1.00 85.38 178 CYS A C 1
ATOM 1281 O O . CYS A 1 178 ? -19.163 -8.665 43.508 1.00 85.38 178 CYS A O 1
ATOM 1283 N N . HIS A 1 179 ? -19.038 -6.756 42.341 1.00 85.06 179 HIS A N 1
ATOM 1284 C CA . HIS A 1 179 ? -18.612 -5.877 43.433 1.00 85.06 179 HIS A CA 1
ATOM 1285 C C . HIS A 1 179 ? -19.687 -4.832 43.761 1.00 85.06 179 HIS A C 1
ATOM 1287 O O . HIS A 1 179 ? -19.426 -3.630 43.783 1.00 85.06 179 HIS A O 1
ATOM 1293 N N . ALA A 1 180 ? -20.917 -5.285 44.013 1.00 77.38 180 ALA A N 1
ATOM 1294 C CA . ALA A 1 180 ? -22.077 -4.411 44.222 1.00 77.38 180 ALA A CA 1
ATOM 1295 C C . ALA A 1 180 ? -21.936 -3.451 45.425 1.00 77.38 180 ALA A C 1
ATOM 1297 O O . ALA A 1 180 ? -22.629 -2.440 45.493 1.00 77.38 180 ALA A O 1
ATOM 1298 N N . SER A 1 181 ? -21.023 -3.739 46.359 1.00 79.25 181 SER A N 1
ATOM 1299 C CA . SER A 1 181 ? -20.679 -2.874 47.495 1.00 79.25 181 SER A CA 1
ATOM 1300 C C . SER A 1 181 ? -19.630 -1.798 47.173 1.00 79.25 181 SER A C 1
ATOM 1302 O O . SER A 1 181 ? -19.189 -1.098 48.081 1.00 79.25 181 SER A O 1
ATOM 1304 N N . GLY A 1 182 ? -19.221 -1.662 45.909 1.00 72.44 182 GLY A N 1
ATOM 1305 C CA . GLY A 1 182 ? -18.168 -0.745 45.473 1.00 72.44 182 GLY A CA 1
ATOM 1306 C C . GLY A 1 182 ? -16.796 -1.410 45.359 1.00 72.44 182 GLY A C 1
ATOM 1307 O O . GLY A 1 182 ? -16.659 -2.627 45.497 1.00 72.44 182 GLY A O 1
ATOM 1308 N N . ALA A 1 183 ? -15.779 -0.597 45.061 1.00 69.62 183 ALA A N 1
ATOM 1309 C CA . ALA A 1 183 ? -14.398 -1.048 44.930 1.00 69.62 183 ALA A CA 1
ATOM 1310 C C . ALA A 1 183 ? -13.952 -1.768 46.218 1.00 69.62 183 ALA A C 1
ATOM 1312 O O . ALA A 1 183 ? -14.066 -1.188 47.301 1.00 69.62 183 ALA A O 1
ATOM 1313 N N . PRO A 1 184 ? -13.494 -3.032 46.144 1.00 67.44 184 PRO A N 1
ATOM 1314 C CA . PRO A 1 184 ? -12.977 -3.709 47.321 1.00 67.44 184 PRO A CA 1
ATOM 1315 C C . PRO A 1 184 ? -11.741 -2.955 47.807 1.00 67.44 184 PRO A C 1
ATOM 1317 O O . PRO A 1 184 ? -10.860 -2.641 47.010 1.00 67.44 184 PRO A O 1
ATOM 1320 N N . ASN A 1 185 ? -11.664 -2.684 49.109 1.00 61.34 185 ASN A N 1
ATOM 1321 C CA . ASN A 1 185 ? -10.434 -2.170 49.692 1.00 61.34 185 ASN A CA 1
ATOM 1322 C C . ASN A 1 185 ? -9.403 -3.304 49.663 1.00 61.34 185 ASN A C 1
ATOM 1324 O O . ASN A 1 185 ? -9.498 -4.266 50.429 1.00 61.34 185 ASN A O 1
ATOM 1328 N N . THR A 1 186 ? -8.488 -3.249 48.702 1.00 65.12 186 THR A N 1
ATOM 1329 C CA . THR A 1 186 ? -7.377 -4.189 48.600 1.00 65.12 186 THR A CA 1
ATOM 1330 C C . THR A 1 186 ? -6.136 -3.508 49.153 1.00 65.12 186 THR A C 1
ATOM 1332 O O . THR A 1 186 ? -5.806 -2.425 48.686 1.00 65.12 186 THR A O 1
ATOM 1335 N N . ASP A 1 187 ? -5.359 -4.175 50.008 1.00 74.12 187 ASP A N 1
ATOM 1336 C CA . ASP A 1 187 ? -3.992 -3.737 50.367 1.00 74.12 187 ASP A CA 1
ATOM 1337 C C . ASP A 1 187 ? -3.004 -3.819 49.171 1.00 74.12 187 ASP A C 1
ATOM 1339 O O . ASP A 1 187 ? -1.784 -3.795 49.331 1.00 74.12 187 ASP A O 1
ATOM 1343 N N . LEU A 1 188 ? -3.519 -3.951 47.945 1.00 77.06 188 LEU A N 1
ATOM 1344 C CA . LEU A 1 188 ? -2.764 -3.985 46.702 1.00 77.06 188 LEU A CA 1
ATOM 1345 C C . LEU A 1 188 ? -2.704 -2.578 46.112 1.00 77.06 188 LEU A C 1
ATOM 1347 O O . LEU A 1 188 ? -3.713 -1.886 46.019 1.00 77.06 188 LEU A O 1
ATOM 1351 N N . SER A 1 189 ? -1.530 -2.180 45.632 1.00 79.12 189 SER A N 1
ATOM 1352 C CA . SER A 1 189 ? -1.342 -0.896 44.957 1.00 79.12 189 SER A CA 1
ATOM 1353 C C . SER A 1 189 ? -0.490 -1.048 43.698 1.00 79.12 189 SER A C 1
ATOM 1355 O O . SER A 1 189 ? 0.183 -2.063 43.485 1.00 79.12 189 SER A O 1
ATOM 1357 N N . GLY A 1 190 ? -0.555 -0.043 42.821 1.00 79.50 190 GLY A N 1
ATOM 1358 C CA . GLY A 1 190 ? 0.264 0.031 41.613 1.00 79.50 190 GLY A CA 1
ATOM 1359 C C . GLY A 1 190 ? 0.190 -1.231 40.745 1.00 79.50 190 GLY A C 1
ATOM 1360 O O . GLY A 1 190 ? -0.886 -1.698 40.371 1.00 79.50 190 GLY A O 1
ATOM 1361 N N . THR A 1 191 ? 1.351 -1.802 40.420 1.00 82.94 191 THR A N 1
ATOM 1362 C CA . THR A 1 191 ? 1.470 -2.966 39.526 1.00 82.94 191 THR A CA 1
ATOM 1363 C C . THR A 1 191 ? 0.849 -4.242 40.096 1.00 82.94 191 THR A C 1
ATOM 1365 O O . THR A 1 191 ? 0.381 -5.079 39.326 1.00 82.94 191 THR A O 1
ATOM 1368 N N . GLN A 1 192 ? 0.787 -4.397 41.423 1.00 83.50 192 GLN A N 1
ATOM 1369 C CA . GLN A 1 192 ? 0.155 -5.563 42.051 1.00 83.50 192 GLN A CA 1
ATOM 1370 C C . GLN A 1 192 ? -1.356 -5.564 41.810 1.00 83.50 192 GLN A C 1
ATOM 1372 O O . GLN A 1 192 ? -1.922 -6.601 41.467 1.00 83.50 192 GLN A O 1
ATOM 1377 N N . LEU A 1 193 ? -1.992 -4.394 41.910 1.00 82.75 193 LEU A N 1
ATOM 1378 C CA . LEU A 1 193 ? -3.417 -4.229 41.636 1.00 82.75 193 LEU A CA 1
ATOM 1379 C C . LEU A 1 193 ? -3.736 -4.430 40.145 1.00 82.75 193 LEU A C 1
ATOM 1381 O O . LEU A 1 193 ? -4.703 -5.108 39.808 1.00 82.75 193 LEU A O 1
ATOM 1385 N N . VAL A 1 194 ? -2.882 -3.932 39.244 1.00 83.62 194 VAL A N 1
ATOM 1386 C CA . VAL A 1 194 ? -3.008 -4.165 37.790 1.00 83.62 194 VAL A CA 1
ATOM 1387 C C . VAL A 1 194 ? -2.940 -5.657 37.450 1.00 83.62 194 VAL A C 1
ATOM 1389 O O . VAL A 1 194 ? -3.775 -6.162 36.694 1.00 83.62 194 VAL A O 1
ATOM 1392 N N . ASN A 1 195 ? -1.979 -6.381 38.030 1.00 85.62 195 ASN A N 1
ATOM 1393 C CA . ASN A 1 195 ? -1.834 -7.822 37.817 1.00 85.62 195 ASN A CA 1
ATOM 1394 C C . ASN A 1 195 ? -3.015 -8.599 38.406 1.00 85.62 195 ASN A C 1
ATOM 1396 O O . ASN A 1 195 ? -3.508 -9.535 37.776 1.00 85.62 195 ASN A O 1
ATOM 1400 N N . PHE A 1 196 ? -3.500 -8.183 39.579 1.00 85.62 196 PHE A N 1
ATOM 1401 C CA . PHE A 1 196 ? -4.673 -8.774 40.209 1.00 85.62 196 PHE A CA 1
ATOM 1402 C C . PHE A 1 196 ? -5.920 -8.612 39.335 1.00 85.62 196 PHE A C 1
ATOM 1404 O O . PHE A 1 196 ? -6.565 -9.609 39.021 1.00 85.62 196 PHE A O 1
ATOM 1411 N N . ILE A 1 197 ? -6.218 -7.395 38.866 1.00 83.44 197 ILE A N 1
ATOM 1412 C CA . ILE A 1 197 ? -7.363 -7.138 37.979 1.00 83.44 197 ILE A CA 1
ATOM 1413 C C . ILE A 1 197 ? -7.223 -7.941 36.681 1.00 83.44 197 ILE A C 1
ATOM 1415 O O . ILE A 1 197 ? -8.186 -8.577 36.262 1.00 83.44 197 ILE A O 1
ATOM 1419 N N . SER A 1 198 ? -6.026 -7.984 36.087 1.00 84.81 198 SER A N 1
ATOM 1420 C CA . SER A 1 198 ? -5.769 -8.762 34.864 1.00 84.81 198 SER A CA 1
ATOM 1421 C C . SER A 1 198 ? -6.038 -10.260 35.052 1.00 84.81 198 SER A C 1
ATOM 1423 O O . SER A 1 198 ? -6.626 -10.891 34.177 1.00 84.81 198 SER A O 1
ATOM 1425 N N . GLY A 1 199 ? -5.642 -10.832 36.193 1.00 83.94 199 GLY A N 1
ATOM 1426 C CA . GLY A 1 199 ? -5.893 -12.241 36.512 1.00 83.94 199 GLY A CA 1
ATOM 1427 C C . GLY A 1 199 ? -7.345 -12.534 36.899 1.00 83.94 199 GLY A C 1
ATOM 1428 O O . GLY A 1 199 ? -7.858 -13.613 36.611 1.00 83.94 199 GLY A O 1
ATOM 1429 N N . HIS A 1 200 ? -8.026 -11.572 37.523 1.00 82.81 200 HIS A N 1
ATOM 1430 C CA . HIS A 1 200 ? -9.414 -11.715 37.965 1.00 82.81 200 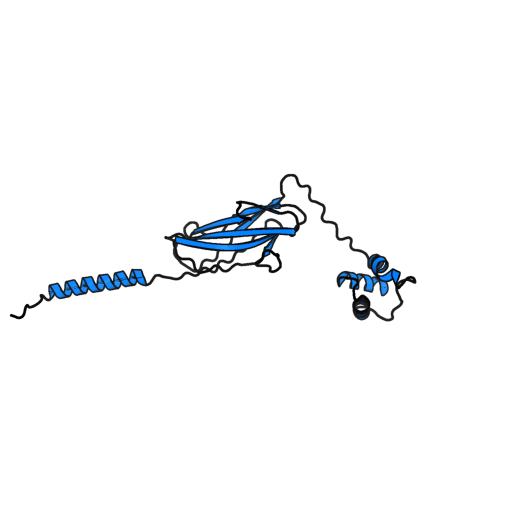HIS A CA 1
ATOM 1431 C C . HIS A 1 200 ? -10.419 -11.610 36.807 1.00 82.81 200 HIS A C 1
ATOM 1433 O O . HIS A 1 200 ? -11.504 -12.178 36.859 1.00 82.81 200 HIS A O 1
ATOM 1439 N N . GLN A 1 201 ? -10.045 -10.908 35.740 1.00 80.56 201 GLN A N 1
ATOM 1440 C CA . GLN A 1 201 ? -10.887 -10.584 34.589 1.00 80.56 201 GLN A CA 1
ATOM 1441 C C . GLN A 1 201 ? -10.728 -11.577 33.424 1.00 80.56 201 GLN A C 1
ATOM 1443 O O . GLN A 1 201 ? -10.842 -11.199 32.257 1.00 80.56 201 GLN A O 1
ATOM 1448 N N . THR A 1 202 ? -10.456 -12.854 33.713 1.00 70.38 202 THR A N 1
ATOM 1449 C CA . THR A 1 202 ? -10.303 -13.889 32.677 1.00 70.38 202 THR A CA 1
ATOM 1450 C C . THR A 1 202 ? -11.591 -14.024 31.848 1.00 70.38 202 THR A C 1
ATOM 1452 O O . THR A 1 202 ? -12.529 -14.715 32.224 1.00 70.38 202 THR A O 1
ATOM 1455 N N . GLY A 1 203 ? -11.644 -13.325 30.707 1.00 64.44 203 GLY A N 1
ATOM 1456 C CA . GLY A 1 203 ? -12.752 -13.371 29.745 1.00 64.44 203 GLY A CA 1
ATOM 1457 C C . GLY A 1 203 ? -13.486 -12.053 29.463 1.00 64.44 203 GLY A C 1
ATOM 1458 O O . GLY A 1 203 ? -14.315 -12.037 28.558 1.00 64.44 203 GLY A O 1
ATOM 1459 N N . SER A 1 204 ? -13.199 -10.942 30.153 1.00 70.50 204 SER A N 1
ATOM 1460 C CA . SER A 1 204 ? -13.954 -9.683 29.962 1.00 70.50 204 SER A CA 1
ATOM 1461 C C . SER A 1 204 ? -13.453 -8.774 28.831 1.00 70.50 204 SER A C 1
ATOM 1463 O O . SER A 1 204 ? -14.087 -7.766 28.529 1.00 70.50 204 SER A O 1
ATOM 1465 N N . GLY A 1 205 ? -12.338 -9.118 28.178 1.00 79.88 205 GLY A N 1
ATOM 1466 C CA . GLY A 1 205 ? -11.841 -8.390 27.003 1.00 79.88 205 GLY A CA 1
ATOM 1467 C C . GLY A 1 205 ? -11.294 -6.984 27.288 1.00 79.88 205 GLY A C 1
ATOM 1468 O O . GLY A 1 205 ? -11.146 -6.194 26.357 1.00 79.88 205 GLY A O 1
ATOM 1469 N N . LEU A 1 206 ? -10.986 -6.655 28.547 1.00 84.31 206 LEU A N 1
ATOM 1470 C CA . LEU A 1 206 ? -10.381 -5.373 28.917 1.00 84.31 206 LEU A CA 1
ATOM 1471 C C . LEU A 1 206 ? -8.966 -5.220 28.335 1.00 84.31 206 LEU A C 1
ATOM 1473 O O . LEU A 1 206 ? -8.123 -6.108 28.456 1.00 84.31 206 LEU A O 1
ATOM 1477 N N . THR A 1 207 ? -8.681 -4.055 27.753 1.00 88.62 207 THR A N 1
ATOM 1478 C CA . THR A 1 207 ? -7.326 -3.672 27.317 1.00 88.62 207 THR A CA 1
ATOM 1479 C C . THR A 1 207 ? -6.441 -3.280 28.507 1.00 88.62 207 THR A C 1
ATOM 1481 O O . THR A 1 207 ? -6.938 -2.855 29.550 1.00 88.62 207 THR A O 1
ATOM 1484 N N . ALA A 1 208 ? -5.113 -3.327 28.344 1.00 83.25 208 ALA A N 1
ATOM 1485 C CA . ALA A 1 208 ? -4.157 -2.937 29.391 1.00 83.25 208 ALA A CA 1
ATOM 1486 C C . ALA A 1 208 ? -4.375 -1.499 29.916 1.00 83.25 208 ALA A C 1
ATOM 1488 O O . ALA A 1 208 ? -4.220 -1.231 31.112 1.00 83.25 208 ALA A O 1
ATOM 1489 N N . THR A 1 209 ? -4.794 -0.581 29.039 1.00 83.88 209 THR A N 1
ATOM 1490 C CA . THR A 1 209 ? -5.122 0.804 29.403 1.00 83.88 209 THR A CA 1
ATOM 1491 C C . THR A 1 209 ? -6.381 0.876 30.263 1.00 83.88 209 THR A C 1
ATOM 1493 O O . THR A 1 209 ? -6.393 1.587 31.266 1.00 83.88 209 THR A O 1
ATOM 1496 N N . GLN A 1 210 ? -7.425 0.112 29.921 1.00 88.44 210 GLN A N 1
ATOM 1497 C CA . GLN A 1 210 ? -8.649 0.050 30.725 1.00 88.44 210 GLN A CA 1
ATOM 1498 C C . GLN A 1 210 ? -8.388 -0.586 32.094 1.00 88.44 210 GLN A C 1
ATOM 1500 O O . GLN A 1 210 ? -8.866 -0.069 33.100 1.00 88.44 210 GLN A O 1
ATOM 1505 N N . VAL A 1 211 ? -7.578 -1.648 32.152 1.00 88.00 211 VAL A N 1
ATOM 1506 C CA . VAL A 1 211 ? -7.163 -2.270 33.420 1.00 88.00 211 VAL A CA 1
ATOM 1507 C C . VAL A 1 211 ? -6.427 -1.266 34.309 1.00 88.00 211 VAL A C 1
ATOM 1509 O O . VAL A 1 211 ? -6.756 -1.135 35.485 1.00 88.00 211 VAL A O 1
ATOM 1512 N N . SER A 1 212 ? -5.479 -0.511 33.749 1.00 87.31 212 SER A N 1
ATOM 1513 C CA . SER A 1 212 ? -4.741 0.521 34.493 1.00 87.31 212 SER A CA 1
ATOM 1514 C C . SER A 1 212 ? -5.656 1.640 35.001 1.00 87.31 212 SER A C 1
ATOM 1516 O O . SER A 1 212 ? -5.512 2.096 36.133 1.00 87.31 212 SER A O 1
ATOM 1518 N N . ALA A 1 213 ? -6.633 2.063 34.192 1.00 87.56 213 ALA A N 1
ATOM 1519 C CA . ALA A 1 213 ? -7.604 3.077 34.591 1.00 87.56 213 ALA A CA 1
ATOM 1520 C C . ALA A 1 213 ? -8.504 2.600 35.745 1.00 87.56 213 ALA A C 1
ATOM 1522 O O . ALA A 1 213 ? -8.737 3.362 36.682 1.00 87.56 213 ALA A O 1
ATOM 1523 N N . ILE A 1 214 ? -8.969 1.345 35.711 1.00 87.44 214 ILE A N 1
ATOM 1524 C CA . ILE A 1 214 ? -9.732 0.738 36.815 1.00 87.44 214 ILE A CA 1
ATOM 1525 C C . ILE A 1 214 ? -8.856 0.629 38.069 1.00 87.44 214 ILE A C 1
ATOM 1527 O O . ILE A 1 214 ? -9.305 1.003 39.148 1.00 87.44 214 ILE A O 1
ATOM 1531 N N . ALA A 1 215 ? -7.607 0.170 37.934 1.00 87.25 215 ALA A N 1
ATOM 1532 C CA . ALA A 1 215 ? -6.677 0.027 39.056 1.00 87.25 215 ALA A CA 1
ATOM 1533 C C . ALA A 1 215 ? -6.460 1.356 39.795 1.00 87.25 215 ALA A C 1
ATOM 1535 O O . ALA A 1 215 ? -6.536 1.399 41.018 1.00 87.25 215 ALA A O 1
ATOM 1536 N N . ASN A 1 216 ? -6.267 2.451 39.057 1.00 84.81 216 ASN A N 1
ATOM 1537 C CA . ASN A 1 216 ? -6.102 3.778 39.651 1.00 84.81 216 ASN A CA 1
ATOM 1538 C C . ASN A 1 216 ? -7.350 4.264 40.400 1.00 84.81 216 ASN A C 1
ATOM 1540 O O . ASN A 1 216 ? -7.211 4.999 41.367 1.00 84.81 216 ASN A O 1
ATOM 1544 N N . PHE A 1 217 ? -8.550 3.879 39.953 1.00 86.94 217 PHE A N 1
ATOM 1545 C CA . PHE A 1 217 ? -9.802 4.218 40.634 1.00 86.94 217 PHE A CA 1
ATOM 1546 C C . PHE A 1 217 ? -10.047 3.360 41.884 1.00 86.94 217 PHE A C 1
ATOM 1548 O O . PHE A 1 217 ? -10.572 3.853 42.871 1.00 86.94 217 PHE A O 1
ATOM 1555 N N . VAL A 1 218 ? -9.695 2.074 41.843 1.00 84.44 218 VAL A N 1
ATOM 1556 C CA . VAL A 1 218 ? -9.880 1.156 42.982 1.00 84.44 218 VAL A CA 1
ATOM 1557 C C . VAL A 1 218 ? -8.844 1.406 44.081 1.00 84.44 218 VAL A C 1
ATOM 1559 O O . VAL A 1 218 ? -9.154 1.240 45.253 1.00 84.44 218 VAL A O 1
ATOM 1562 N N . GLY A 1 219 ? -7.619 1.787 43.709 1.00 78.69 219 GLY A N 1
ATOM 1563 C CA . GLY A 1 219 ? -6.524 2.044 44.647 1.00 78.69 219 GLY A CA 1
ATOM 1564 C C . GLY A 1 219 ? -6.484 3.457 45.244 1.00 78.69 219 GLY A C 1
ATOM 1565 O O . GLY A 1 219 ? -5.515 3.763 45.938 1.00 78.69 219 GLY A O 1
ATOM 1566 N N . SER A 1 220 ? -7.464 4.318 44.937 1.00 69.25 220 SER A N 1
ATOM 1567 C CA . SER A 1 220 ? -7.612 5.682 45.479 1.00 69.25 220 SER A CA 1
ATOM 1568 C C . SER A 1 220 ? -8.642 5.735 46.597 1.00 69.25 220 SER A C 1
ATOM 1570 O O . SER A 1 220 ? -8.359 6.390 47.622 1.00 69.25 220 SER A O 1
#

Solvent-accessible surface area (backbone atoms only — not comparable to full-atom values): 12614 Å² total; per-residue (Å²): 135,86,83,78,77,53,71,66,59,56,53,52,52,51,50,52,51,50,48,52,51,54,53,48,48,63,71,65,69,69,75,68,82,35,44,26,61,31,44,41,53,72,57,65,82,56,100,30,67,55,39,12,71,39,85,86,64,79,44,78,46,72,56,54,77,48,74,66,47,55,72,54,31,70,48,74,51,71,40,18,39,33,30,72,36,64,48,47,29,35,38,33,67,48,61,63,64,61,52,76,68,44,26,50,79,47,58,25,29,75,84,32,70,46,43,75,33,45,54,71,33,67,44,47,35,40,39,40,41,37,36,30,71,78,32,82,81,51,79,45,71,35,36,39,31,46,41,64,42,74,41,87,90,64,75,74,53,74,66,78,71,77,74,79,68,48,22,62,55,49,36,58,74,77,41,32,93,82,33,75,92,46,73,66,90,58,101,45,54,73,71,57,30,35,52,48,52,60,67,72,45,78,84,72,81,76,49,74,66,56,44,48,36,30,33,58,50,50,63,105